Protein AF-A0A8X6LKK4-F1 (afdb_monomer)

InterPro domains:
  IPR010074 Phosphoribosylformylglycinamidine subunit PurL [PTHR43555] (169-291)
  IPR010918 PurM-like, C-terminal domain [PF02769] (160-291)
  IPR016188 PurM-like, N-terminal domain [PF00586] (70-142)
  IPR036676 PurM-like, C-terminal domain superfamily [G3DSA:3.90.650.10] (153-296)
  IPR036676 PurM-like, C-terminal domain superfamily [SSF56042] (175-291)
  IPR036921 PurM-like, N-terminal domain superfamily [SSF55326] (2-164)
  IPR041609 Phosphoribosylformylglycinamidine synthase, linker domain [PF18072] (1-33)

Secondary structure (DSSP, 8-state):
-HHHHHHHHHTTSPPPHHHHHHHHHHTSHHHH-HHHHS-BTTBSS-HIIIIIIHHHHHH--TTEEESSSSSSEEEE-SSS-EEEE-----HHHHHHSHHHHHHHHHHHHHHHHHHSTT-------------PPP-SS--BSSTTS-SBPPPHHHHHHHHHHHHHHHHHTTSS------SS--HHHHHHHHHHHHHHHHTT--SEEEE--TTHHHHHHHHHTTT-EEEEGGGS--SSTT--HHHHHH---SS-EEEE--GGGHHHHHHHHHHTT------EEE-SSS-EEEEPPTT-

Mean predicted aligned error: 5.63 Å

Solvent-accessible surface area (backbone atoms only — not comparable to full-atom values): 17063 Å² total; per-residue (Å²): 110,69,67,60,54,55,51,30,58,75,69,72,47,83,80,52,67,47,57,52,53,45,49,51,42,56,66,26,61,88,69,53,37,48,76,42,56,35,61,52,94,91,42,74,66,5,55,43,48,63,61,50,52,40,50,54,61,72,65,59,57,89,44,62,74,41,73,92,79,56,70,30,36,31,29,59,72,54,100,88,42,69,50,72,51,76,86,82,84,41,64,69,48,24,67,76,41,17,33,43,23,29,24,37,39,56,54,50,51,47,35,25,37,38,15,26,71,65,46,43,84,78,85,82,88,86,87,87,87,87,76,66,75,80,69,90,78,88,51,48,83,45,94,87,62,79,44,74,55,72,54,41,66,56,37,53,53,30,27,54,48,16,44,51,49,44,57,56,35,67,46,97,70,88,91,80,73,86,90,54,58,54,40,52,61,37,47,31,44,49,56,30,48,48,56,36,39,80,68,63,38,52,77,41,43,35,42,27,50,83,35,5,54,44,42,41,49,50,66,74,28,69,47,4,30,41,37,34,59,69,47,55,88,68,96,62,84,88,66,49,63,40,55,66,36,40,38,60,62,63,83,45,67,50,71,48,58,50,78,88,31,44,66,60,48,52,51,47,26,53,75,43,75,37,92,83,66,86,37,62,50,76,46,81,78,68,40,86,42,78,42,63,44,88,97,107

Radius of gyration: 21.2 Å; Cα contacts (8 Å, |Δi|>4): 436; chains: 1; bounding box: 48×55×56 Å

Nearest PDB structures (foldseek):
  4r7g-assembly1_A  TM=8.235E-01  e=3.002E-13  Salmonella enterica subsp. enterica serovar Typhimurium str. LT2
  4l78-assembly1_A  TM=8.295E-01  e=4.055E-13  Salmonella enterica subsp. enterica serovar Typhimurium str. LT2
  6lym-assembly1_A  TM=8.300E-01  e=7.852E-13  Salmonella enterica subsp. enterica serovar Typhimurium str. LT2
  6lyo-assembly1_A  TM=8.205E-01  e=8.338E-13  Salmonella enterica subsp. enterica serovar Typhimurium str. LT2
  6jta-assembly1_A  TM=8.087E-01  e=2.945E-12  Salmonella enterica subsp. enterica serovar Typhimurium

Organism: Trichonephila clavata (NCBI:txid2740835)

Foldseek 3Di:
DVVQVVVVVVVVHDDDPLRVLLCCQCVPCVNPVCQQQPDDDPRHRGNCVPPPVVVCVVVVDPQWDDDPQALWTWGDPDPVDIDTDDDDDQPPVLFVQVLQSLLQRVLVRQQSQQQGQLGDHDDDDDDDDDFDDFDPDWDAPDPVRPHTTDTRVVSVVSSVVSNCCLVVQLDDDDDDDPDRERSLLLNLVRVLSVVCVVVVFFRGKHAQAAQGQSVQCCSVQQQEKAFELVQDDDPDPDDFQSCSRRPRDDSDMDTGGPPVSVVVSVVSSVVSPHDDTDGIHHDRPSDYHYHYDPPD

pLDDT: mean 91.54, std 10.89, range [32.69, 98.62]

Structure (mmCIF, N/CA/C/O backbone):
data_AF-A0A8X6LKK4-F1
#
_entry.id   AF-A0A8X6LKK4-F1
#
loop_
_atom_site.group_PDB
_atom_site.id
_atom_site.type_symbol
_atom_site.label_atom_id
_atom_site.label_alt_id
_atom_site.label_comp_id
_atom_site.label_asym_id
_atom_site.label_entity_id
_atom_site.label_seq_id
_atom_site.pdbx_PDB_ins_code
_atom_site.Cartn_x
_atom_site.Cartn_y
_atom_site.Cartn_z
_atom_site.occupancy
_atom_site.B_iso_or_equiv
_atom_site.auth_seq_id
_atom_site.auth_comp_id
_atom_site.auth_asym_id
_atom_site.auth_atom_id
_atom_site.pdbx_PDB_model_num
ATOM 1 N N . MET A 1 1 ? -9.039 17.152 -15.179 1.00 84.12 1 MET A N 1
ATOM 2 C CA . MET A 1 1 ? -9.130 18.592 -14.818 1.00 84.12 1 MET A CA 1
ATOM 3 C C . MET A 1 1 ? -10.540 19.196 -14.808 1.00 84.12 1 MET A C 1
ATOM 5 O O . MET A 1 1 ? -10.849 19.848 -13.822 1.00 84.12 1 MET A O 1
ATOM 9 N N . LYS A 1 2 ? -11.398 19.047 -15.839 1.00 93.25 2 LYS A N 1
ATOM 10 C CA . LYS A 1 2 ? -12.742 19.689 -15.854 1.00 93.25 2 LYS A CA 1
ATOM 11 C C . LYS A 1 2 ? -13.611 19.316 -14.640 1.00 93.25 2 LYS A C 1
ATOM 13 O O . LYS A 1 2 ? -14.046 20.210 -13.933 1.00 93.25 2 LYS A O 1
ATOM 18 N N . ALA A 1 3 ? -13.729 18.020 -14.333 1.00 93.62 3 ALA A N 1
ATOM 19 C CA . ALA A 1 3 ? -14.498 17.531 -13.181 1.00 93.62 3 ALA A CA 1
ATOM 20 C C . ALA A 1 3 ? -14.052 18.148 -11.841 1.00 93.62 3 ALA A C 1
ATOM 22 O O . ALA A 1 3 ? -14.887 18.599 -11.064 1.00 93.62 3 ALA A O 1
ATOM 23 N N . ILE A 1 4 ? -12.736 18.239 -11.610 1.00 93.75 4 ILE A N 1
ATOM 24 C CA . ILE A 1 4 ? -12.153 18.874 -10.417 1.00 93.75 4 ILE A CA 1
ATOM 25 C C . ILE A 1 4 ? -12.553 20.356 -10.362 1.00 93.75 4 ILE A C 1
ATOM 27 O O . ILE A 1 4 ? -13.075 20.821 -9.354 1.00 93.75 4 ILE A O 1
ATOM 31 N N . LYS A 1 5 ? -12.388 21.095 -11.469 1.00 94.31 5 LYS A N 1
ATOM 32 C CA . LYS A 1 5 ? -12.790 22.511 -11.547 1.00 94.31 5 LYS A CA 1
ATOM 33 C C . LYS A 1 5 ? -14.279 22.703 -11.258 1.00 94.31 5 LYS A C 1
ATOM 35 O O . LYS A 1 5 ? -14.634 23.590 -10.489 1.00 94.31 5 LYS A O 1
ATOM 40 N N . ASP A 1 6 ? -15.134 21.876 -11.851 1.00 96.50 6 ASP A N 1
ATOM 41 C CA . ASP A 1 6 ? -16.584 21.964 -11.674 1.00 96.50 6 ASP A CA 1
ATOM 42 C C . ASP A 1 6 ? -16.997 21.666 -10.227 1.00 96.50 6 ASP A C 1
ATOM 44 O O . ASP A 1 6 ? -17.871 22.344 -9.685 1.00 96.50 6 ASP A O 1
ATOM 48 N N . TYR A 1 7 ? -16.345 20.696 -9.580 1.00 95.06 7 TYR A N 1
ATOM 49 C CA . TYR A 1 7 ? -16.569 20.364 -8.175 1.00 95.06 7 TYR A CA 1
ATOM 50 C C . TYR A 1 7 ? -16.204 21.527 -7.243 1.00 95.06 7 TYR A C 1
ATOM 52 O O . TYR A 1 7 ? -17.054 22.012 -6.497 1.00 95.06 7 TYR A O 1
ATOM 60 N N . PHE A 1 8 ? -14.978 22.049 -7.334 1.00 96.38 8 PHE A N 1
ATOM 61 C CA . PHE A 1 8 ? -14.526 23.139 -6.461 1.00 96.38 8 PHE A CA 1
ATOM 62 C C . PHE A 1 8 ? -15.248 24.467 -6.742 1.00 96.38 8 PHE A C 1
ATOM 64 O O . PHE A 1 8 ? -15.522 25.233 -5.819 1.00 96.38 8 PHE A O 1
ATOM 71 N N . LYS A 1 9 ? -15.699 24.692 -7.985 1.00 96.25 9 LYS A N 1
ATOM 72 C CA . LYS A 1 9 ? -16.594 25.810 -8.316 1.00 96.25 9 LYS A CA 1
ATOM 73 C C . LYS A 1 9 ? -17.938 25.711 -7.587 1.00 96.25 9 LYS A C 1
ATOM 75 O O . LYS A 1 9 ? -18.420 26.725 -7.093 1.00 96.25 9 LYS A O 1
ATOM 80 N N . LYS A 1 10 ? -18.534 24.515 -7.484 1.00 97.00 10 LYS A N 1
ATOM 81 C CA . LYS A 1 10 ? -19.775 24.301 -6.709 1.00 97.00 10 LYS A CA 1
ATOM 82 C C . LYS A 1 10 ? -19.570 24.529 -5.211 1.00 97.00 10 LYS A C 1
ATOM 84 O O . LYS A 1 10 ? -20.474 25.034 -4.558 1.00 97.00 10 LYS A O 1
ATOM 89 N N . LEU A 1 11 ? -18.390 24.197 -4.686 1.00 95.06 11 LEU A N 1
ATOM 90 C CA . LEU A 1 11 ? -18.020 24.465 -3.292 1.00 95.06 11 LEU A CA 1
ATOM 91 C C . LEU A 1 11 ? -17.653 25.932 -3.018 1.00 95.06 11 LEU A C 1
ATOM 93 O O . LEU A 1 11 ? -17.425 26.288 -1.865 1.00 95.06 11 LEU A O 1
ATOM 97 N N . ASN A 1 12 ? -17.588 26.775 -4.055 1.00 97.00 12 ASN A N 1
ATOM 98 C CA . ASN A 1 12 ? -17.207 28.184 -3.970 1.00 97.00 12 ASN A CA 1
ATOM 99 C C . ASN A 1 12 ? -15.866 28.421 -3.244 1.00 97.00 12 ASN A C 1
ATOM 101 O O . ASN A 1 12 ? -15.718 29.364 -2.466 1.00 97.00 12 ASN A O 1
ATOM 105 N N . ARG A 1 13 ? -14.878 27.555 -3.493 1.00 96.88 13 ARG A N 1
ATOM 106 C CA . ARG A 1 13 ? -13.504 27.716 -3.000 1.00 96.88 13 ARG A CA 1
ATOM 107 C C . ARG A 1 13 ? -12.504 27.089 -3.960 1.00 96.88 13 ARG A C 1
ATOM 109 O O . ARG A 1 13 ? -12.859 26.217 -4.747 1.00 96.88 13 ARG A O 1
ATOM 116 N N . ASN A 1 14 ? -11.246 27.498 -3.858 1.00 96.00 14 ASN A N 1
ATOM 117 C CA . ASN A 1 14 ? -10.166 26.789 -4.533 1.00 96.00 14 ASN A CA 1
ATOM 118 C C . ASN A 1 14 ? -9.857 25.465 -3.810 1.00 96.00 14 ASN A C 1
ATOM 120 O O . ASN A 1 14 ? -10.080 25.367 -2.595 1.00 96.00 14 ASN A O 1
ATOM 124 N N . PRO A 1 15 ? -9.368 24.450 -4.541 1.00 95.50 15 PRO A N 1
ATOM 125 C CA . PRO A 1 15 ? -8.811 23.260 -3.918 1.00 95.50 15 PRO A CA 1
ATOM 126 C C . PRO A 1 15 ? -7.523 23.596 -3.164 1.00 95.50 15 PRO A C 1
ATOM 128 O O . PRO A 1 15 ? -6.760 24.464 -3.595 1.00 95.50 15 PRO A O 1
ATOM 131 N N . TYR A 1 16 ? -7.276 22.880 -2.074 1.00 94.94 16 TYR A N 1
ATOM 132 C CA . TYR A 1 16 ? -5.963 22.830 -1.442 1.00 94.94 16 TYR A CA 1
ATOM 133 C C . TYR A 1 16 ? -5.041 21.875 -2.212 1.00 94.94 16 TYR A C 1
ATOM 135 O O . TYR A 1 16 ? -5.504 20.983 -2.926 1.00 94.94 16 TYR A O 1
ATOM 143 N N . ASP A 1 17 ? -3.733 22.058 -2.059 1.00 94.44 17 ASP A N 1
ATOM 144 C CA . ASP A 1 17 ? -2.700 21.183 -2.623 1.00 94.44 17 ASP A CA 1
ATOM 145 C C . ASP A 1 17 ? -2.925 19.713 -2.248 1.00 94.44 17 ASP A C 1
ATOM 147 O O . ASP A 1 17 ? -3.035 18.867 -3.129 1.00 94.44 17 ASP A O 1
ATOM 151 N N . ILE A 1 18 ? -3.144 19.423 -0.967 1.00 94.56 18 ILE A N 1
ATOM 152 C CA . ILE A 1 18 ? -3.417 18.079 -0.449 1.00 94.56 18 ILE A CA 1
ATOM 153 C C . ILE A 1 18 ? -4.622 17.410 -1.121 1.00 94.56 18 ILE A C 1
ATOM 155 O O . ILE A 1 18 ? -4.613 16.199 -1.340 1.00 94.56 18 ILE A O 1
ATOM 159 N N . GLU A 1 19 ? -5.647 18.179 -1.498 1.00 95.56 19 GLU A N 1
ATOM 160 C CA . GLU A 1 19 ? -6.821 17.655 -2.202 1.00 95.56 19 GLU A CA 1
ATOM 161 C C . GLU A 1 19 ? -6.498 17.335 -3.663 1.00 95.56 19 GLU A C 1
ATOM 163 O O . GLU A 1 19 ? -6.933 16.306 -4.179 1.00 95.56 19 GLU A O 1
ATOM 168 N N . LEU A 1 20 ? -5.732 18.202 -4.333 1.00 95.00 20 LEU A N 1
ATOM 169 C CA . LEU A 1 20 ? -5.301 17.968 -5.711 1.00 95.00 20 LEU A CA 1
ATOM 170 C C . LEU A 1 20 ? -4.363 16.772 -5.808 1.00 95.00 20 LEU A C 1
ATOM 172 O O . LEU A 1 20 ? -4.572 15.929 -6.675 1.00 95.00 20 LEU A O 1
ATOM 176 N N . GLU A 1 21 ? -3.386 16.682 -4.911 1.00 94.38 21 GLU A N 1
ATOM 177 C CA . GLU A 1 21 ? -2.428 15.582 -4.879 1.00 94.38 21 GLU A CA 1
ATOM 178 C C . GLU A 1 21 ? -3.114 14.250 -4.559 1.00 94.38 21 GLU A C 1
ATOM 180 O O . GLU A 1 21 ? -2.876 13.252 -5.236 1.00 94.38 21 GLU A O 1
ATOM 185 N N . SER A 1 22 ? -4.063 14.235 -3.615 1.00 93.88 22 SER A N 1
ATOM 186 C CA . SER A 1 22 ? -4.866 13.035 -3.330 1.00 93.88 22 SER A CA 1
ATOM 187 C C . SER A 1 22 ? -5.641 12.557 -4.559 1.00 93.88 22 SER A C 1
ATOM 189 O O . SER A 1 22 ? -5.641 11.368 -4.883 1.00 93.88 22 SER A O 1
ATOM 191 N N . LEU A 1 23 ? -6.283 13.484 -5.280 1.00 93.06 23 LEU A N 1
ATOM 192 C CA . LEU A 1 23 ? -6.998 13.163 -6.516 1.00 93.06 23 LEU A CA 1
ATOM 193 C C . LEU A 1 23 ? -6.042 12.707 -7.623 1.00 93.06 23 LEU A C 1
ATOM 195 O O . LEU A 1 23 ? -6.378 11.786 -8.362 1.00 93.06 23 LEU A O 1
ATOM 199 N N . ALA A 1 24 ? -4.868 13.330 -7.745 1.00 91.44 24 ALA A N 1
ATOM 200 C CA . ALA A 1 24 ? -3.869 12.978 -8.747 1.00 91.44 24 ALA A CA 1
ATOM 201 C C . ALA A 1 24 ? -3.349 11.550 -8.547 1.00 91.44 24 ALA A C 1
ATOM 203 O O . ALA A 1 24 ? -3.301 10.792 -9.516 1.00 91.44 24 ALA A O 1
ATOM 204 N N . GLN A 1 25 ? -3.044 11.166 -7.304 1.00 88.50 25 GLN A N 1
ATOM 205 C CA . GLN A 1 25 ? -2.614 9.807 -6.979 1.00 88.50 25 GLN A CA 1
ATOM 206 C C . GLN A 1 25 ? -3.733 8.793 -7.225 1.00 88.50 25 GLN A C 1
ATOM 208 O O . GLN A 1 25 ? -3.565 7.854 -8.004 1.00 88.50 25 GLN A O 1
ATOM 213 N N . THR A 1 26 ? -4.921 9.040 -6.667 1.00 87.56 26 THR A N 1
ATOM 214 C CA . THR A 1 26 ? -6.060 8.108 -6.752 1.00 87.56 26 THR A CA 1
ATOM 215 C C . THR A 1 26 ? -6.558 7.913 -8.191 1.00 87.56 26 THR A C 1
ATOM 217 O O . THR A 1 26 ? -7.075 6.854 -8.541 1.00 87.56 26 THR A O 1
ATOM 220 N N . TRP A 1 27 ? -6.445 8.935 -9.048 1.00 90.38 27 TRP A N 1
ATOM 221 C CA . TRP A 1 27 ? -6.894 8.878 -10.448 1.00 90.38 27 TRP A CA 1
ATOM 222 C C . TRP A 1 27 ? -5.758 8.590 -11.436 1.00 90.38 27 TRP A C 1
ATOM 224 O O . TRP A 1 27 ? -5.980 8.629 -12.651 1.00 90.38 27 TRP A O 1
ATOM 234 N N . SER A 1 28 ? -4.552 8.312 -10.938 1.00 88.06 28 SER A N 1
ATOM 235 C CA . SER A 1 28 ? -3.421 7.902 -11.764 1.00 88.06 28 SER A CA 1
ATOM 236 C C . SER A 1 28 ? -3.722 6.594 -12.501 1.00 88.06 28 SER A C 1
ATOM 238 O O . SER A 1 28 ? -4.590 5.814 -12.102 1.00 88.06 28 SER A O 1
ATOM 240 N N . GLU A 1 29 ? -2.992 6.322 -13.585 1.00 88.81 29 GLU A N 1
ATOM 241 C CA . GLU A 1 29 ? -3.129 5.036 -14.277 1.00 88.81 29 GLU A CA 1
ATOM 242 C C . GLU A 1 29 ? -2.765 3.861 -13.370 1.00 88.81 29 GLU A C 1
ATOM 244 O O . GLU A 1 29 ? -3.436 2.835 -13.406 1.00 88.81 29 GLU A O 1
ATOM 249 N N . HIS A 1 30 ? -1.750 4.045 -12.527 1.00 84.56 30 HIS A N 1
ATOM 250 C CA . HIS A 1 30 ? -1.269 3.028 -11.604 1.00 84.56 30 HIS A CA 1
ATOM 251 C C . HIS A 1 30 ? -2.339 2.618 -10.583 1.00 84.56 30 HIS A C 1
ATOM 253 O O . HIS A 1 30 ? -2.555 1.432 -10.374 1.00 84.56 30 HIS A O 1
ATOM 259 N N . CYS A 1 31 ? -3.064 3.577 -9.996 1.00 83.25 31 CYS A N 1
ATOM 260 C CA . CYS A 1 31 ? -4.091 3.262 -8.999 1.00 83.25 31 CYS A CA 1
ATOM 261 C C . CYS A 1 31 ? -5.431 2.890 -9.649 1.00 83.25 31 CYS A C 1
ATOM 263 O O . CYS A 1 31 ? -6.101 1.936 -9.248 1.00 83.25 31 CYS A O 1
ATOM 265 N N . LYS A 1 32 ? -5.848 3.628 -10.685 1.00 86.06 32 LYS A N 1
ATOM 266 C CA . LYS A 1 32 ? -7.192 3.485 -11.262 1.00 86.06 32 LYS A CA 1
ATOM 267 C C . LYS A 1 32 ? -7.284 2.428 -12.365 1.00 86.06 32 LYS A C 1
ATOM 269 O O . LYS A 1 32 ? -8.397 2.015 -12.698 1.00 86.06 32 LYS A O 1
ATOM 274 N N . HIS A 1 33 ? -6.152 1.987 -12.917 1.00 89.75 33 HIS A N 1
ATOM 275 C CA . HIS A 1 33 ? -6.083 0.981 -13.976 1.00 89.75 33 HIS A CA 1
ATOM 276 C C . HIS A 1 33 ? -6.990 1.339 -15.167 1.00 89.75 33 HIS A C 1
ATOM 278 O O . HIS A 1 33 ? -7.807 0.522 -15.615 1.00 89.75 33 HIS A O 1
ATOM 284 N N . ASN A 1 34 ? -6.925 2.590 -15.647 1.00 88.69 34 ASN A N 1
ATOM 285 C CA . ASN A 1 34 ? -7.889 3.081 -16.631 1.00 88.69 34 ASN A CA 1
ATOM 286 C C . ASN A 1 34 ? -7.792 2.299 -17.935 1.00 88.69 34 ASN A C 1
ATOM 288 O O . ASN A 1 34 ? -8.834 2.022 -18.515 1.00 88.69 34 ASN A O 1
ATOM 292 N N . ILE A 1 35 ? -6.600 1.897 -18.382 1.00 90.94 35 ILE A N 1
ATOM 293 C CA . ILE A 1 35 ? -6.433 1.090 -19.601 1.00 90.94 35 ILE A CA 1
ATOM 294 C C . ILE A 1 35 ? -7.181 -0.239 -19.460 1.00 90.94 35 ILE A C 1
ATOM 296 O O . ILE A 1 35 ? -7.938 -0.629 -20.345 1.00 90.94 35 ILE A O 1
ATOM 300 N N . PHE A 1 36 ? -7.031 -0.906 -18.318 1.00 91.94 36 PHE A N 1
ATOM 301 C CA . PHE A 1 36 ? -7.675 -2.190 -18.035 1.00 91.94 36 PHE A CA 1
ATOM 302 C C . PHE A 1 36 ? -9.197 -2.079 -17.893 1.00 91.94 36 PHE A C 1
ATOM 304 O O . PHE A 1 36 ? -9.918 -3.025 -18.215 1.00 91.94 36 PHE A O 1
ATOM 311 N N . CYS A 1 37 ? -9.694 -0.936 -17.422 1.00 91.50 37 CYS A N 1
ATOM 312 C CA . CYS A 1 37 ? -11.123 -0.688 -17.233 1.00 91.50 37 CYS A CA 1
ATOM 313 C C . CYS A 1 37 ? -11.797 -0.013 -18.438 1.00 91.50 37 CYS A C 1
ATOM 315 O O . CYS A 1 37 ? -13.023 0.072 -18.476 1.00 91.50 37 CYS A O 1
ATOM 317 N N . SER A 1 38 ? -11.025 0.505 -19.394 1.00 92.31 38 SER A N 1
ATOM 318 C CA . SER A 1 38 ? -11.568 1.256 -20.525 1.00 92.31 38 SER A CA 1
ATOM 319 C C . SER A 1 38 ? -12.054 0.328 -21.636 1.00 92.31 38 SER A C 1
ATOM 321 O O . SER A 1 38 ? -11.418 -0.693 -21.902 1.00 92.31 38 SER A O 1
ATOM 323 N N . PRO A 1 39 ? -13.140 0.696 -22.337 1.00 93.94 39 PRO A N 1
ATOM 324 C CA . PRO A 1 39 ? -13.561 0.002 -23.547 1.00 93.94 39 PRO A CA 1
ATOM 325 C C . PRO A 1 39 ? -12.471 0.030 -24.627 1.00 93.94 39 PRO A C 1
ATOM 327 O O . PRO A 1 39 ? -11.873 1.080 -24.866 1.00 93.94 39 PRO A O 1
ATOM 330 N N . ILE A 1 40 ? -12.272 -1.087 -25.327 1.00 93.62 40 ILE A N 1
ATOM 331 C CA . ILE A 1 40 ? -11.362 -1.191 -26.476 1.00 93.62 40 ILE A CA 1
ATOM 332 C C . ILE A 1 40 ? -12.006 -2.041 -27.571 1.00 93.62 40 ILE A C 1
ATOM 334 O O . ILE A 1 40 ? -12.495 -3.130 -27.293 1.00 93.62 40 ILE A O 1
ATOM 338 N N . ASP A 1 41 ? -12.050 -1.520 -28.798 1.00 93.50 41 ASP A N 1
ATOM 339 C CA . ASP A 1 41 ? -12.643 -2.184 -29.966 1.00 93.50 41 ASP A CA 1
ATOM 340 C C . ASP A 1 41 ? -14.034 -2.793 -29.667 1.00 93.50 41 ASP A C 1
ATOM 342 O O . ASP A 1 41 ? -14.968 -2.068 -29.286 1.00 93.50 41 ASP A O 1
ATOM 346 N N . GLU A 1 42 ? -14.210 -4.104 -29.833 1.00 94.62 42 GLU A N 1
ATOM 347 C CA . GLU A 1 42 ? -15.430 -4.849 -29.499 1.00 94.62 42 GLU A CA 1
ATOM 348 C C . GLU A 1 42 ? -15.670 -5.065 -27.991 1.00 94.62 42 GLU A C 1
ATOM 350 O O . GLU A 1 42 ? -16.797 -5.361 -27.586 1.00 94.62 42 GLU A O 1
ATOM 355 N N . ILE A 1 43 ? -14.667 -4.860 -27.139 1.00 94.44 43 ILE A N 1
ATOM 356 C CA . ILE A 1 43 ? -14.722 -5.104 -25.693 1.00 94.44 43 ILE A CA 1
ATOM 357 C C . ILE A 1 43 ? -15.239 -3.851 -24.980 1.00 94.44 43 ILE A C 1
ATOM 359 O O . ILE A 1 43 ? -14.491 -2.923 -24.666 1.00 94.44 43 ILE A O 1
ATOM 363 N N . LYS A 1 44 ? -16.554 -3.798 -24.734 1.00 94.88 44 LYS A N 1
ATOM 364 C CA . LYS A 1 44 ? -17.228 -2.600 -24.192 1.00 94.88 44 LYS A CA 1
ATOM 365 C C . LYS A 1 44 ? -17.122 -2.426 -22.680 1.00 94.88 44 LYS A C 1
ATOM 367 O O . LYS A 1 44 ? -17.290 -1.312 -22.199 1.00 94.88 44 LYS A O 1
ATOM 372 N N . ASP A 1 45 ? -16.853 -3.493 -21.946 1.00 93.38 45 ASP A N 1
ATOM 373 C CA . ASP A 1 45 ? -16.750 -3.519 -20.484 1.00 93.38 45 ASP A CA 1
ATOM 374 C C . ASP A 1 45 ? -15.301 -3.429 -19.967 1.00 93.38 45 ASP A C 1
ATOM 376 O O . ASP A 1 45 ? -15.078 -3.367 -18.758 1.00 93.38 45 ASP A O 1
ATOM 380 N N . GLY A 1 46 ? -14.329 -3.361 -20.880 1.00 94.94 46 GLY A N 1
ATOM 381 C CA . GLY A 1 46 ? -12.900 -3.262 -20.588 1.00 94.94 46 GLY A CA 1
ATOM 382 C C . GLY A 1 46 ? -12.226 -4.609 -20.324 1.00 94.94 46 GLY A C 1
ATOM 383 O O . GLY A 1 46 ? -12.860 -5.590 -19.937 1.00 94.94 46 GLY A O 1
ATOM 384 N N . LEU A 1 47 ? -10.909 -4.660 -20.537 1.00 94.88 47 LEU A N 1
ATOM 385 C CA . LEU A 1 47 ? -10.112 -5.895 -20.489 1.00 94.88 47 LEU A CA 1
ATOM 386 C C . LEU A 1 47 ? -10.223 -6.627 -19.145 1.00 94.88 47 LEU A C 1
ATOM 388 O O . LEU A 1 47 ? -10.318 -7.854 -19.105 1.00 94.88 47 LEU A O 1
ATOM 392 N N . TYR A 1 48 ? -10.247 -5.881 -18.042 1.00 93.56 48 TYR A N 1
ATOM 393 C CA . TYR A 1 48 ? -10.313 -6.448 -16.700 1.00 93.56 48 TYR A CA 1
ATOM 394 C C . TYR A 1 48 ? -11.648 -7.133 -16.416 1.00 93.56 48 TYR A C 1
ATOM 396 O O . TYR A 1 48 ? -11.676 -8.257 -15.910 1.00 93.56 48 TYR A O 1
ATOM 404 N N . ALA A 1 49 ? -12.762 -6.480 -16.754 1.00 94.19 49 ALA A N 1
ATOM 405 C CA . ALA A 1 49 ? -14.079 -7.077 -16.581 1.00 94.19 49 ALA A CA 1
ATOM 406 C C . ALA A 1 49 ? -14.251 -8.277 -17.519 1.00 94.19 49 ALA A C 1
ATOM 408 O O . ALA A 1 49 ? -14.674 -9.346 -17.076 1.00 94.19 49 ALA A O 1
ATOM 409 N N . HIS A 1 50 ? -13.846 -8.102 -18.778 1.00 95.81 50 HIS A N 1
ATOM 410 C CA . HIS A 1 50 ? -14.112 -9.037 -19.857 1.00 95.81 50 HIS A CA 1
ATOM 411 C C . HIS A 1 50 ? -13.298 -10.330 -19.785 1.00 95.81 50 HIS A C 1
ATOM 413 O O . HIS A 1 50 ? -13.837 -11.404 -20.052 1.00 95.81 50 HIS A O 1
ATOM 419 N N . TYR A 1 51 ? -12.005 -10.245 -19.459 1.0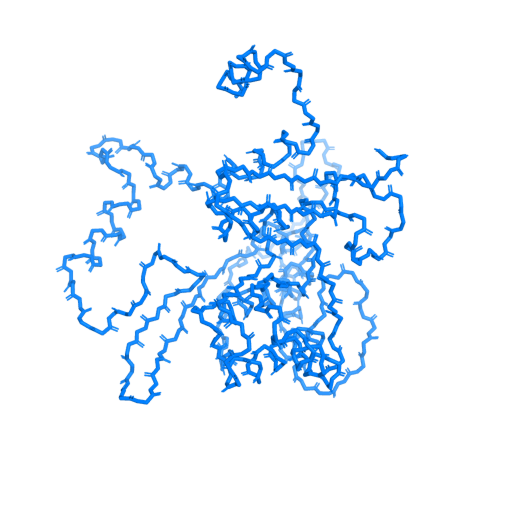0 94.44 51 TYR A N 1
ATOM 420 C CA . TYR A 1 51 ? -11.110 -11.406 -19.469 1.00 94.44 51 TYR A CA 1
ATOM 421 C C . TYR A 1 51 ? -10.803 -11.946 -18.079 1.00 94.44 51 TYR A C 1
ATOM 423 O O . TYR A 1 51 ? -10.701 -13.157 -17.921 1.00 94.44 51 TYR A O 1
ATOM 431 N N . ILE A 1 52 ? -10.678 -11.080 -17.070 1.00 93.50 52 ILE A N 1
ATOM 432 C CA . ILE A 1 52 ? -10.251 -11.504 -15.732 1.00 93.50 52 ILE A CA 1
ATOM 433 C C . ILE A 1 52 ? -11.465 -11.777 -14.844 1.00 93.50 52 ILE A C 1
ATOM 435 O O . ILE A 1 52 ? -11.716 -12.921 -14.468 1.00 93.50 52 ILE A O 1
ATOM 439 N N . LYS A 1 53 ? -12.283 -10.754 -14.557 1.00 94.12 53 LYS A N 1
ATOM 440 C CA . LYS A 1 53 ? -13.442 -10.912 -13.663 1.00 94.12 53 LYS A CA 1
ATOM 441 C C . LYS A 1 53 ? -14.474 -11.880 -14.224 1.00 94.12 53 LYS A C 1
ATOM 443 O O . LYS A 1 53 ? -15.031 -12.663 -13.461 1.00 94.12 53 LYS A O 1
ATOM 448 N N . ARG A 1 54 ? -14.750 -11.829 -15.531 1.00 95.06 54 ARG A N 1
ATOM 449 C CA . ARG A 1 54 ? -15.691 -12.749 -16.179 1.00 95.06 54 ARG A CA 1
ATOM 450 C C . ARG A 1 54 ? -15.239 -14.198 -16.044 1.00 95.06 54 ARG A C 1
ATOM 452 O O . ARG A 1 54 ? -16.045 -15.000 -15.601 1.00 95.06 54 ARG A O 1
ATOM 459 N N . ALA A 1 55 ? -13.977 -14.516 -16.338 1.00 94.56 55 ALA A N 1
ATOM 460 C CA . ALA A 1 55 ? -13.471 -15.883 -16.220 1.00 94.56 55 ALA A CA 1
ATOM 461 C C . ALA A 1 55 ? -13.627 -16.422 -14.788 1.00 94.56 55 ALA A C 1
ATOM 463 O O . ALA A 1 55 ? -14.165 -17.508 -14.596 1.00 94.56 55 ALA A O 1
ATOM 464 N N . THR A 1 56 ? -13.259 -15.635 -13.770 1.00 92.62 56 THR A N 1
ATOM 465 C CA . THR A 1 56 ? -13.453 -16.027 -12.363 1.00 92.62 56 THR A CA 1
ATOM 466 C C . THR A 1 56 ? -14.930 -16.228 -12.013 1.00 92.62 56 THR A C 1
ATOM 468 O O . THR A 1 56 ? -15.273 -17.204 -11.351 1.00 92.62 56 THR A O 1
ATOM 471 N N . ARG A 1 57 ? -15.819 -15.342 -12.484 1.00 93.00 57 ARG A N 1
ATOM 472 C CA . ARG A 1 57 ? -17.275 -15.448 -12.268 1.00 93.00 57 ARG A CA 1
ATOM 473 C C . ARG A 1 57 ? -17.909 -16.629 -12.997 1.00 93.00 57 ARG A C 1
ATOM 475 O O . ARG A 1 57 ? -18.857 -17.195 -12.481 1.00 93.00 57 ARG A O 1
ATOM 482 N N . GLU A 1 58 ? -17.435 -16.965 -14.192 1.00 95.81 58 GLU A N 1
ATOM 483 C CA . GLU A 1 58 ? -17.931 -18.102 -14.975 1.00 95.81 58 GLU A CA 1
ATOM 484 C C . GLU A 1 58 ? -17.483 -19.433 -14.364 1.00 95.81 58 GLU A C 1
ATOM 486 O O . GLU A 1 58 ? -18.265 -20.378 -14.331 1.00 95.81 58 GLU A O 1
ATOM 491 N N . ILE A 1 59 ? -16.251 -19.497 -13.843 1.00 95.25 59 ILE A N 1
ATOM 492 C CA . ILE A 1 59 ? -15.759 -20.665 -13.102 1.00 95.25 59 ILE A CA 1
ATOM 493 C C . ILE A 1 59 ? -16.538 -20.835 -11.790 1.00 95.25 59 ILE A C 1
ATOM 495 O O . ILE A 1 59 ? -16.867 -21.964 -11.440 1.00 95.25 59 ILE A O 1
ATOM 499 N N . ASN A 1 60 ? -16.828 -19.732 -11.083 1.00 92.31 60 ASN A N 1
ATOM 500 C CA . ASN A 1 60 ? -17.606 -19.696 -9.837 1.00 92.31 60 ASN A CA 1
ATOM 501 C C . ASN A 1 60 ? -17.201 -20.795 -8.838 1.00 92.31 60 ASN A C 1
ATOM 503 O O . ASN A 1 60 ? -18.037 -21.567 -8.371 1.00 92.31 60 ASN A O 1
ATOM 507 N N . SER A 1 61 ? -15.899 -20.912 -8.573 1.00 95.25 61 SER A N 1
ATOM 508 C CA . SER A 1 61 ? -15.385 -21.955 -7.688 1.00 95.25 61 SER A CA 1
ATOM 509 C C . SER A 1 61 ? -15.634 -21.605 -6.225 1.00 95.25 61 SER A C 1
ATOM 511 O O . SER A 1 61 ? -15.217 -20.540 -5.769 1.00 95.25 61 SER A O 1
ATOM 513 N N . ASP A 1 62 ? -16.219 -22.538 -5.475 1.00 94.81 62 ASP A N 1
ATOM 514 C CA . ASP A 1 62 ? -16.526 -22.378 -4.046 1.00 94.81 62 ASP A CA 1
ATOM 515 C C . ASP A 1 62 ? -15.272 -22.269 -3.162 1.00 94.81 62 ASP A C 1
ATOM 517 O O . ASP A 1 62 ? -15.360 -21.879 -2.000 1.00 94.81 62 ASP A O 1
ATOM 521 N N . ILE A 1 63 ? -14.087 -22.586 -3.700 1.00 95.81 63 ILE A N 1
ATOM 522 C CA . ILE A 1 63 ? -12.824 -22.416 -2.970 1.00 95.81 63 ILE A CA 1
ATOM 523 C C . ILE A 1 63 ? -12.356 -20.957 -2.954 1.00 95.81 63 ILE A C 1
ATOM 525 O O . ILE A 1 63 ? -11.466 -20.631 -2.181 1.00 95.81 63 ILE A O 1
ATOM 529 N N . CYS A 1 64 ? -12.883 -20.073 -3.807 1.00 94.81 64 CYS A N 1
ATOM 530 C CA . CYS A 1 64 ? -12.479 -18.667 -3.831 1.00 94.81 64 CYS A CA 1
ATOM 531 C C . CYS A 1 64 ? -13.130 -17.901 -2.670 1.00 94.81 64 CYS A C 1
ATOM 533 O O . CYS A 1 64 ? -14.342 -17.710 -2.661 1.00 94.81 64 CYS A O 1
ATOM 535 N N . VAL A 1 65 ? -12.323 -17.417 -1.720 1.00 92.88 65 VAL A N 1
ATOM 536 C CA . VAL A 1 65 ? -12.809 -16.706 -0.521 1.00 92.88 65 VAL A CA 1
ATOM 537 C C . VAL A 1 65 ? -12.880 -15.202 -0.748 1.00 92.88 65 VAL A C 1
ATOM 539 O O . VAL A 1 65 ? -13.906 -14.577 -0.500 1.00 92.88 65 VAL A O 1
ATOM 542 N N . SER A 1 66 ? -11.786 -14.613 -1.231 1.00 93.06 66 SER A N 1
ATOM 543 C CA . SER A 1 66 ? -11.703 -13.184 -1.533 1.00 93.06 66 SER A CA 1
ATOM 544 C C . SER A 1 66 ? -10.977 -13.010 -2.856 1.00 93.06 66 SER A C 1
ATOM 546 O O . SER A 1 66 ? -9.839 -13.450 -3.022 1.00 93.06 66 SER A O 1
ATOM 548 N N . VAL A 1 67 ? -11.674 -12.414 -3.821 1.00 91.25 67 VAL A N 1
ATOM 549 C CA . VAL A 1 67 ? -11.167 -12.141 -5.165 1.00 91.25 67 VAL A CA 1
ATOM 550 C C . VAL A 1 67 ? -11.589 -10.731 -5.570 1.00 91.25 67 VAL A C 1
ATOM 552 O O . VAL A 1 67 ? -12.775 -10.405 -5.596 1.00 91.25 67 VAL A O 1
ATOM 555 N N . PHE A 1 68 ? -10.612 -9.891 -5.925 1.00 90.88 68 PHE A N 1
ATOM 556 C CA . PHE A 1 68 ? -10.813 -8.516 -6.417 1.00 90.88 68 PHE A CA 1
ATOM 557 C C . PHE A 1 68 ? -11.371 -7.491 -5.413 1.00 90.88 68 PHE A C 1
ATOM 559 O O . PHE A 1 68 ? -11.838 -6.433 -5.842 1.00 90.88 68 PHE A O 1
ATOM 566 N N . SER A 1 69 ? -11.367 -7.799 -4.118 1.00 87.25 69 SER A N 1
ATOM 567 C CA . SER A 1 69 ? -11.939 -6.953 -3.058 1.00 87.25 69 SER A CA 1
ATOM 568 C C . SER A 1 69 ? -10.976 -6.652 -1.909 1.00 87.25 69 SER A C 1
ATOM 570 O O . SER A 1 69 ? -11.386 -6.025 -0.940 1.00 87.25 69 SER A O 1
ATOM 572 N N . ASP A 1 70 ? -9.740 -7.128 -2.004 1.00 92.19 70 ASP A N 1
ATOM 573 C CA . ASP A 1 70 ? -8.729 -7.095 -0.948 1.00 92.19 70 ASP A CA 1
ATOM 574 C C . ASP A 1 70 ? -7.342 -6.917 -1.594 1.00 92.19 70 ASP A C 1
ATOM 576 O O . ASP A 1 70 ? -7.222 -6.994 -2.825 1.00 92.19 70 ASP A O 1
ATOM 580 N N . ASN A 1 71 ? -6.302 -6.708 -0.787 1.00 91.56 71 ASN A N 1
ATOM 581 C CA . ASN A 1 71 ? -4.934 -6.455 -1.258 1.00 91.56 71 ASN A CA 1
ATOM 582 C C . ASN A 1 71 ? -4.338 -7.678 -1.975 1.00 91.56 71 ASN A C 1
ATOM 584 O O . ASN A 1 71 ? -3.464 -7.532 -2.833 1.00 91.56 71 ASN A O 1
ATOM 588 N N . ALA A 1 72 ? -4.851 -8.873 -1.662 1.00 95.81 72 ALA A N 1
ATOM 589 C CA . ALA A 1 72 ? -4.468 -10.158 -2.237 1.00 95.81 72 ALA A CA 1
ATOM 590 C C . ALA A 1 72 ? -5.694 -11.036 -2.557 1.00 95.81 72 ALA A C 1
ATOM 592 O O . ALA A 1 72 ? -6.819 -10.753 -2.142 1.00 95.81 72 ALA A O 1
ATOM 593 N N . GLY A 1 73 ? -5.480 -12.115 -3.315 1.00 96.00 73 GLY A N 1
ATOM 594 C CA . GLY A 1 73 ? -6.493 -13.145 -3.551 1.00 96.00 73 GLY A CA 1
ATOM 595 C C . GLY A 1 73 ? -6.339 -14.298 -2.564 1.00 96.00 73 GLY A C 1
ATOM 596 O O . GLY A 1 73 ? -5.220 -14.714 -2.289 1.00 96.00 73 GLY A O 1
ATOM 597 N N . GLY A 1 74 ? -7.446 -14.840 -2.053 1.00 96.31 74 GLY A N 1
ATOM 598 C CA . GLY A 1 74 ? -7.423 -15.964 -1.112 1.00 96.31 74 GLY A CA 1
ATOM 599 C C . GLY A 1 74 ? -8.322 -17.118 -1.535 1.00 96.31 74 GLY A C 1
ATOM 600 O O . GLY A 1 74 ? -9.467 -16.901 -1.948 1.00 96.31 74 GLY A O 1
ATOM 601 N N . ILE A 1 75 ? -7.819 -18.344 -1.389 1.00 96.62 75 ILE A N 1
ATOM 602 C CA . ILE A 1 75 ? -8.561 -19.582 -1.641 1.00 96.62 75 ILE A CA 1
ATOM 603 C C . ILE A 1 75 ? -8.525 -20.527 -0.436 1.00 96.62 75 ILE A C 1
ATOM 605 O O . ILE A 1 75 ? -7.561 -20.536 0.327 1.00 96.62 75 ILE A O 1
ATOM 609 N N . ILE A 1 76 ? -9.556 -21.357 -0.294 1.00 97.50 76 ILE A N 1
ATOM 610 C CA . ILE A 1 76 ? -9.596 -22.466 0.661 1.00 97.50 76 ILE A CA 1
ATOM 611 C C . ILE A 1 76 ? -8.590 -23.524 0.214 1.00 97.50 76 ILE A C 1
ATOM 613 O O . ILE A 1 76 ? -8.678 -24.036 -0.904 1.00 97.50 76 ILE A O 1
ATOM 617 N N . PHE A 1 77 ? -7.648 -23.863 1.094 1.00 96.69 77 PHE A N 1
ATOM 618 C CA . PHE A 1 77 ? -6.768 -25.012 0.900 1.00 96.69 77 PHE A CA 1
ATOM 619 C C . PHE A 1 77 ? -7.323 -26.250 1.606 1.00 96.69 77 PHE A C 1
ATOM 621 O O . PHE A 1 77 ? -7.368 -27.329 1.016 1.00 96.69 77 PHE A O 1
ATOM 628 N N . ASN A 1 78 ? -7.775 -26.083 2.851 1.00 96.38 78 ASN A N 1
ATOM 629 C CA . ASN A 1 78 ? -8.484 -27.089 3.641 1.00 96.38 78 ASN A CA 1
ATOM 630 C C . ASN A 1 78 ? -9.299 -26.410 4.762 1.00 96.38 78 ASN A C 1
ATOM 632 O O . ASN A 1 78 ? -9.445 -25.189 4.763 1.00 96.38 78 ASN A O 1
ATOM 636 N N . ASP A 1 79 ? -9.818 -27.200 5.705 1.00 95.19 79 ASP A N 1
ATOM 637 C CA . ASP A 1 79 ? -10.669 -26.721 6.805 1.00 95.19 79 ASP A CA 1
ATOM 638 C C . ASP A 1 79 ? -9.960 -25.744 7.762 1.00 95.19 79 ASP A C 1
ATOM 640 O O . ASP A 1 79 ? -10.619 -24.943 8.422 1.00 95.19 79 ASP A O 1
ATOM 644 N N . ASP A 1 80 ? -8.626 -25.784 7.813 1.00 95.81 80 ASP A N 1
ATOM 645 C CA . ASP A 1 80 ? -7.816 -25.012 8.757 1.00 95.81 80 ASP A CA 1
ATOM 646 C C . ASP A 1 80 ? -7.081 -23.834 8.095 1.00 95.81 80 ASP A C 1
ATOM 648 O O . ASP A 1 80 ? -6.710 -22.873 8.771 1.00 95.81 80 ASP A O 1
ATOM 652 N N . TYR A 1 81 ? -6.850 -23.893 6.777 1.00 95.69 81 TYR A N 1
ATOM 653 C CA . TYR A 1 81 ? -5.955 -22.974 6.077 1.00 95.69 81 TYR A CA 1
ATOM 654 C C . TYR A 1 81 ? -6.539 -22.401 4.787 1.00 95.69 81 TYR A C 1
ATOM 656 O O . TYR A 1 81 ? -7.082 -23.101 3.925 1.00 95.69 81 TYR A O 1
ATOM 664 N N . LEU A 1 82 ? -6.289 -21.102 4.616 1.00 96.62 82 LEU A N 1
ATOM 665 C CA . LEU A 1 82 ? -6.378 -20.406 3.339 1.00 96.62 82 LEU A CA 1
ATOM 666 C C . LEU A 1 82 ? -4.981 -20.274 2.728 1.00 96.62 82 LEU A C 1
ATOM 668 O O . LEU A 1 82 ? -4.007 -20.049 3.446 1.00 96.62 82 LEU A O 1
ATOM 672 N N . ILE A 1 83 ? -4.896 -20.349 1.402 1.00 96.56 83 ILE A N 1
ATOM 673 C CA . ILE A 1 83 ? -3.726 -19.879 0.654 1.00 96.56 83 ILE A CA 1
ATOM 674 C C . ILE A 1 83 ? -4.050 -18.493 0.115 1.00 96.56 83 ILE A C 1
ATOM 676 O O . ILE A 1 83 ? -5.047 -18.312 -0.586 1.00 96.56 83 ILE A O 1
ATOM 680 N N . VAL A 1 84 ? -3.196 -17.533 0.457 1.00 97.25 84 VAL A N 1
ATOM 681 C CA . VAL A 1 84 ? -3.269 -16.148 -0.005 1.00 97.25 84 VAL A CA 1
ATOM 682 C C . VAL A 1 84 ? -2.135 -15.920 -0.989 1.00 97.25 84 VAL A C 1
ATOM 684 O O . VAL A 1 84 ? -0.992 -16.267 -0.696 1.00 97.25 84 VAL A O 1
ATOM 687 N N . ASP A 1 85 ? -2.456 -15.358 -2.148 1.00 96.38 85 ASP A N 1
ATOM 688 C CA . ASP A 1 85 ? -1.501 -15.116 -3.221 1.00 96.38 85 ASP A CA 1
ATOM 689 C C . ASP A 1 85 ? -1.649 -13.703 -3.791 1.00 96.38 85 ASP A C 1
ATOM 691 O O . ASP A 1 85 ? -2.755 -13.170 -3.959 1.00 96.38 85 ASP A O 1
ATOM 695 N N . LYS A 1 86 ? -0.503 -13.093 -4.088 1.00 96.50 86 LYS A N 1
ATOM 696 C CA . LYS A 1 86 ? -0.394 -11.769 -4.694 1.00 96.50 86 LYS A CA 1
ATOM 697 C C . LYS A 1 86 ? 0.901 -11.695 -5.486 1.00 96.50 86 LYS A C 1
ATOM 699 O O . LYS A 1 86 ? 1.958 -12.127 -5.037 1.00 96.50 86 LYS A O 1
ATOM 704 N N . VAL A 1 87 ? 0.806 -11.100 -6.669 1.00 95.62 87 VAL A N 1
ATOM 705 C CA . VAL A 1 87 ? 1.952 -10.835 -7.535 1.00 95.62 87 VAL A CA 1
ATOM 706 C C . VAL A 1 87 ? 1.968 -9.354 -7.860 1.00 95.62 87 VAL A C 1
ATOM 708 O O . VAL A 1 87 ? 0.957 -8.798 -8.292 1.00 95.62 87 VAL A O 1
ATOM 711 N N . GLU A 1 88 ? 3.132 -8.738 -7.689 1.00 92.44 88 GLU A N 1
ATOM 712 C CA . GLU A 1 88 ? 3.385 -7.347 -8.048 1.00 92.44 88 GLU A CA 1
ATOM 713 C C . GLU A 1 88 ? 4.606 -7.223 -8.957 1.00 92.44 88 GLU A C 1
ATOM 715 O O . GLU A 1 88 ? 5.391 -8.157 -9.137 1.00 92.44 88 GLU A O 1
ATOM 720 N N . THR A 1 89 ? 4.772 -6.043 -9.550 1.00 94.19 89 THR A N 1
ATOM 721 C CA . THR A 1 89 ? 5.963 -5.706 -10.331 1.00 94.19 89 THR A CA 1
ATOM 722 C C . THR A 1 89 ? 6.508 -4.370 -9.866 1.00 94.19 89 THR A C 1
ATOM 724 O O . THR A 1 89 ? 5.739 -3.473 -9.542 1.00 94.19 89 THR A O 1
ATOM 727 N N . HIS A 1 90 ? 7.829 -4.206 -9.899 1.00 92.44 90 HIS A N 1
ATOM 728 C CA . HIS A 1 90 ? 8.483 -2.973 -9.457 1.00 92.44 90 HIS A CA 1
ATOM 729 C C . HIS A 1 90 ? 9.458 -2.436 -10.521 1.00 92.44 90 HIS A C 1
ATOM 731 O O . HIS A 1 90 ? 10.578 -2.008 -10.246 1.00 92.44 90 HIS A O 1
ATOM 737 N N . ASN A 1 91 ? 9.018 -2.480 -11.783 1.00 92.25 91 ASN A N 1
ATOM 738 C CA . ASN A 1 91 ? 9.873 -2.351 -12.969 1.00 92.25 91 ASN A CA 1
ATOM 739 C C . ASN A 1 91 ? 10.597 -1.002 -13.073 1.00 92.25 91 ASN A C 1
ATOM 741 O O . ASN A 1 91 ? 11.820 -0.965 -13.205 1.00 92.25 91 ASN A O 1
ATOM 745 N N . SER A 1 92 ? 9.851 0.109 -13.044 1.00 89.75 92 SER A N 1
ATOM 746 C CA . SER A 1 92 ? 10.425 1.441 -13.271 1.00 89.75 92 SER A CA 1
ATOM 747 C C . SER A 1 92 ? 11.427 1.824 -12.182 1.00 89.75 92 SER A C 1
ATOM 749 O O . SER A 1 92 ? 12.528 2.247 -12.538 1.00 89.75 92 SER A O 1
ATOM 751 N N . PRO A 1 93 ? 11.138 1.621 -10.880 1.00 90.25 93 PRO A N 1
ATOM 752 C CA . PRO A 1 9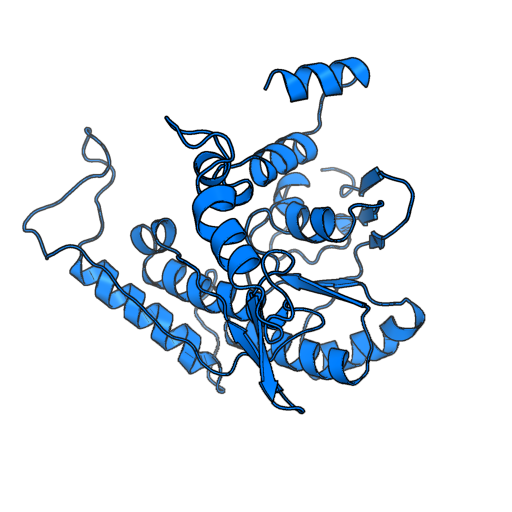3 ? 12.128 1.924 -9.856 1.00 90.25 93 PRO A CA 1
ATOM 753 C C . PRO A 1 93 ? 13.322 0.968 -9.911 1.00 90.25 93 PRO A C 1
ATOM 755 O O . PRO A 1 93 ? 14.445 1.446 -9.829 1.00 90.25 93 PRO A O 1
ATOM 758 N N . SER A 1 94 ? 13.135 -0.331 -10.189 1.00 92.25 94 SER A N 1
ATOM 759 C CA . SER A 1 94 ? 14.263 -1.258 -10.391 1.00 92.25 94 SER A CA 1
ATOM 760 C C . SER A 1 94 ? 15.129 -0.926 -11.619 1.00 92.25 94 SER A C 1
ATOM 762 O O . SER A 1 94 ? 16.262 -1.387 -11.722 1.00 92.25 94 SER A O 1
ATOM 764 N N . ALA A 1 95 ? 14.636 -0.131 -12.570 1.00 90.88 95 ALA A N 1
ATOM 765 C CA . ALA A 1 95 ? 15.434 0.359 -13.694 1.00 90.88 95 ALA A CA 1
ATOM 766 C C . ALA A 1 95 ? 16.221 1.647 -13.372 1.00 90.88 95 ALA A C 1
ATOM 768 O O . ALA A 1 95 ? 17.152 1.993 -14.108 1.00 90.88 95 ALA A O 1
ATOM 769 N N . LEU A 1 96 ? 15.835 2.373 -12.317 1.00 89.56 96 LEU A N 1
ATOM 770 C CA . LEU A 1 96 ? 16.452 3.632 -11.880 1.00 89.56 96 LEU A CA 1
ATOM 771 C C . LEU A 1 96 ? 17.407 3.410 -10.702 1.00 89.56 96 LEU A C 1
ATOM 773 O O . LEU A 1 96 ? 18.563 3.815 -10.771 1.00 89.56 96 LEU A O 1
ATOM 777 N N . ASP A 1 97 ? 16.932 2.717 -9.671 1.00 92.44 97 ASP A N 1
ATOM 778 C CA . ASP A 1 97 ? 17.685 2.238 -8.515 1.00 92.44 97 ASP A CA 1
ATOM 779 C C . ASP A 1 97 ? 17.430 0.727 -8.362 1.00 92.44 97 ASP A C 1
ATOM 781 O O . ASP A 1 97 ? 16.450 0.313 -7.737 1.00 92.44 97 ASP A O 1
ATOM 785 N N . PRO A 1 98 ? 18.263 -0.128 -8.983 1.00 93.50 98 PRO A N 1
ATOM 786 C CA . PRO A 1 98 ? 17.953 -1.548 -9.100 1.00 93.50 98 PRO A CA 1
ATOM 787 C C . PRO A 1 98 ? 17.934 -2.307 -7.775 1.00 93.50 98 PRO A C 1
ATOM 789 O O . PRO A 1 98 ? 17.052 -3.140 -7.568 1.00 93.50 98 PRO A O 1
ATOM 792 N N . PHE A 1 99 ? 18.881 -2.008 -6.882 1.00 93.19 99 PHE A N 1
ATOM 793 C CA . PHE A 1 99 ? 18.928 -2.606 -5.550 1.00 93.19 99 PHE A CA 1
ATOM 794 C C . PHE A 1 99 ? 17.714 -2.171 -4.737 1.00 93.19 99 PHE A C 1
ATOM 796 O O . PHE A 1 99 ? 16.999 -3.002 -4.172 1.00 93.19 99 PHE A O 1
ATOM 803 N N . GLY A 1 100 ? 17.458 -0.865 -4.742 1.00 90.00 100 GLY A N 1
ATOM 804 C CA . GLY A 1 100 ? 16.383 -0.279 -3.984 1.00 90.00 100 GLY A CA 1
ATOM 805 C C . GLY A 1 100 ? 14.996 -0.716 -4.427 1.00 90.00 100 GLY A C 1
ATOM 806 O O . GLY A 1 100 ? 14.229 -1.268 -3.642 1.00 90.00 100 GLY A O 1
ATOM 807 N N . GLY A 1 101 ? 14.703 -0.540 -5.714 1.00 91.38 101 GLY A N 1
ATOM 808 C CA . GLY A 1 101 ? 13.411 -0.892 -6.292 1.00 91.38 101 GLY A CA 1
ATOM 809 C C . GLY A 1 101 ? 13.079 -2.379 -6.163 1.00 91.38 101 GLY A C 1
ATOM 810 O O . GLY A 1 101 ? 11.920 -2.735 -5.981 1.00 91.38 101 GLY A O 1
ATOM 811 N N . ALA A 1 102 ? 14.083 -3.261 -6.219 1.00 93.38 102 ALA A N 1
ATOM 812 C CA . ALA A 1 102 ? 13.857 -4.683 -5.975 1.00 93.38 102 ALA A CA 1
ATOM 813 C C . ALA A 1 102 ? 13.477 -4.953 -4.513 1.00 93.38 102 ALA A C 1
ATOM 815 O O . ALA A 1 102 ? 12.516 -5.675 -4.255 1.00 93.38 102 ALA A O 1
ATOM 816 N N . MET A 1 103 ? 14.196 -4.346 -3.565 1.00 91.50 103 MET A N 1
ATOM 817 C CA . MET A 1 103 ? 13.918 -4.503 -2.138 1.00 91.50 103 MET A CA 1
ATOM 818 C C . MET A 1 103 ? 12.517 -4.003 -1.776 1.00 91.50 103 MET A C 1
ATOM 820 O O . MET A 1 103 ? 11.758 -4.730 -1.139 1.00 91.50 103 MET A O 1
ATOM 824 N N . THR A 1 104 ? 12.141 -2.802 -2.220 1.00 90.94 104 THR A N 1
ATOM 825 C CA . THR A 1 104 ? 10.805 -2.250 -1.951 1.00 90.94 104 THR A CA 1
ATOM 826 C C . THR A 1 104 ? 9.702 -3.047 -2.625 1.00 90.94 104 THR A C 1
ATOM 828 O O . THR A 1 104 ? 8.628 -3.168 -2.049 1.00 90.94 104 THR A O 1
ATOM 831 N N . GLY A 1 105 ? 9.966 -3.647 -3.790 1.00 92.94 105 GLY A N 1
ATOM 832 C CA . GLY A 1 105 ? 9.033 -4.565 -4.441 1.00 92.94 105 GLY A CA 1
ATOM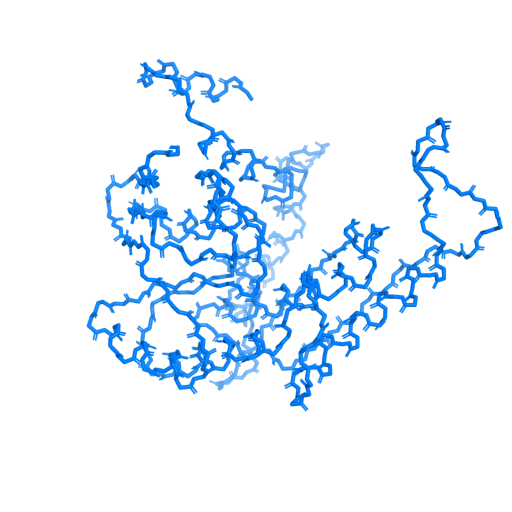 833 C C . GLY A 1 105 ? 8.727 -5.801 -3.596 1.00 92.94 105 GLY A C 1
ATOM 834 O O . GLY A 1 105 ? 7.561 -6.119 -3.386 1.00 92.94 105 GLY A O 1
ATOM 835 N N . VAL A 1 106 ? 9.758 -6.463 -3.057 1.00 94.00 106 VAL A N 1
ATOM 836 C CA . VAL A 1 106 ? 9.575 -7.635 -2.175 1.00 94.00 106 VAL A CA 1
ATOM 837 C C . VAL A 1 106 ? 8.856 -7.245 -0.885 1.00 94.00 106 VAL A C 1
ATOM 839 O O . VAL A 1 106 ? 7.928 -7.917 -0.439 1.00 94.00 106 VAL A O 1
ATOM 842 N N . LEU A 1 107 ? 9.270 -6.137 -0.273 1.00 93.25 107 LEU A N 1
ATOM 843 C CA . LEU A 1 107 ? 8.669 -5.668 0.968 1.00 93.25 107 LEU A CA 1
ATOM 844 C C . LEU A 1 107 ? 7.217 -5.205 0.767 1.00 93.25 107 LEU A C 1
ATOM 846 O O . LEU A 1 107 ? 6.377 -5.502 1.612 1.00 93.25 107 LEU A O 1
ATOM 850 N N . GLY A 1 108 ? 6.899 -4.556 -0.353 1.00 93.69 108 GLY A N 1
ATOM 851 C CA . GLY A 1 108 ? 5.541 -4.155 -0.731 1.00 93.69 108 GLY A CA 1
ATOM 852 C C . GLY A 1 108 ? 4.584 -5.340 -0.818 1.00 93.69 108 GLY A C 1
ATOM 853 O O . GLY A 1 108 ? 3.637 -5.404 -0.038 1.00 93.69 108 GLY A O 1
ATOM 854 N N . VAL A 1 109 ? 4.898 -6.336 -1.656 1.00 94.81 109 VAL A N 1
ATOM 855 C CA . VAL A 1 109 ? 4.028 -7.515 -1.827 1.00 94.81 109 VAL A CA 1
ATOM 856 C C . VAL A 1 109 ? 3.862 -8.316 -0.531 1.00 94.81 109 VAL A C 1
ATOM 858 O O . VAL A 1 109 ? 2.782 -8.815 -0.228 1.00 94.81 109 VAL A O 1
ATOM 861 N N . ASN A 1 110 ? 4.896 -8.378 0.312 1.00 95.81 110 ASN A N 1
ATOM 862 C CA . ASN A 1 110 ? 4.781 -8.989 1.635 1.00 95.81 110 ASN A CA 1
ATOM 863 C C . ASN A 1 110 ? 3.769 -8.243 2.531 1.00 95.81 110 ASN A C 1
ATOM 865 O O . ASN A 1 110 ? 3.080 -8.882 3.327 1.00 95.81 110 ASN A O 1
ATOM 869 N N . ARG A 1 111 ? 3.665 -6.908 2.430 1.00 96.25 111 ARG A N 1
ATOM 870 C CA . ARG A 1 111 ? 2.655 -6.135 3.175 1.00 96.25 111 ARG A CA 1
ATOM 871 C C . ARG A 1 111 ? 1.249 -6.353 2.635 1.00 96.25 111 ARG A C 1
ATOM 873 O O . ARG A 1 111 ? 0.340 -6.370 3.454 1.00 96.25 111 ARG A O 1
ATOM 880 N N . ASP A 1 112 ? 1.069 -6.589 1.337 1.00 96.62 112 ASP A N 1
ATOM 881 C CA . ASP A 1 112 ? -0.244 -6.975 0.796 1.00 96.62 112 ASP A CA 1
ATOM 882 C C . ASP A 1 112 ? -0.765 -8.257 1.448 1.00 96.62 112 ASP A C 1
ATOM 884 O O . ASP A 1 112 ? -1.926 -8.334 1.843 1.00 96.62 112 ASP A O 1
ATOM 888 N N . ILE A 1 113 ? 0.106 -9.261 1.607 1.00 97.31 113 ILE A N 1
ATOM 889 C CA . ILE A 1 113 ? -0.253 -10.519 2.273 1.00 97.31 113 ILE A CA 1
ATOM 890 C C . ILE A 1 113 ? -0.615 -10.265 3.743 1.00 97.31 113 ILE A C 1
ATOM 892 O O . ILE A 1 113 ? -1.631 -10.762 4.226 1.00 97.31 113 ILE A O 1
ATOM 896 N N . VAL A 1 114 ? 0.153 -9.431 4.452 1.00 97.38 114 VAL A N 1
ATOM 897 C CA . VAL A 1 114 ? -0.191 -9.012 5.827 1.00 97.38 114 VAL A CA 1
ATOM 898 C C . VAL A 1 114 ? -1.462 -8.149 5.864 1.00 97.38 114 VAL A C 1
ATOM 900 O O . VAL A 1 114 ? -2.130 -8.100 6.891 1.00 97.38 114 VAL A O 1
ATOM 903 N N . GLY A 1 115 ? -1.820 -7.480 4.770 1.00 96.56 115 GLY A N 1
ATOM 904 C CA . GLY A 1 115 ? -3.045 -6.695 4.623 1.00 96.56 115 GLY A CA 1
ATOM 905 C C . GLY A 1 115 ? -4.290 -7.537 4.344 1.00 96.56 115 GLY A C 1
ATOM 906 O O . GLY A 1 115 ? -5.390 -7.085 4.636 1.00 96.56 115 GLY A O 1
ATOM 907 N N . PHE A 1 116 ? -4.136 -8.769 3.849 1.00 97.00 116 PHE A N 1
ATOM 908 C CA . PHE A 1 116 ? -5.261 -9.616 3.454 1.00 97.00 116 PHE A CA 1
ATOM 909 C C . PHE A 1 116 ? -6.209 -9.930 4.621 1.00 97.00 116 PHE A C 1
ATOM 911 O O . PHE A 1 116 ? -5.818 -10.539 5.625 1.00 97.00 116 PHE A O 1
ATOM 918 N N . GLY A 1 117 ? -7.487 -9.577 4.478 1.00 95.75 117 GLY A N 1
ATOM 919 C CA . GLY A 1 117 ? -8.518 -9.776 5.490 1.00 95.75 117 GLY A CA 1
ATOM 920 C C . GLY A 1 117 ? -8.202 -9.053 6.803 1.00 95.75 117 GLY A C 1
ATOM 921 O O . GLY A 1 117 ? -8.268 -7.832 6.905 1.00 95.75 117 GLY A O 1
ATOM 922 N N . LYS A 1 118 ? -7.901 -9.822 7.857 1.00 95.81 118 LYS A N 1
ATOM 923 C CA . LYS A 1 118 ? -7.395 -9.284 9.136 1.00 95.81 118 LYS A CA 1
ATOM 924 C C . LYS A 1 118 ? -5.912 -9.579 9.341 1.00 95.81 118 LYS A C 1
ATOM 926 O O . LYS A 1 118 ? -5.408 -9.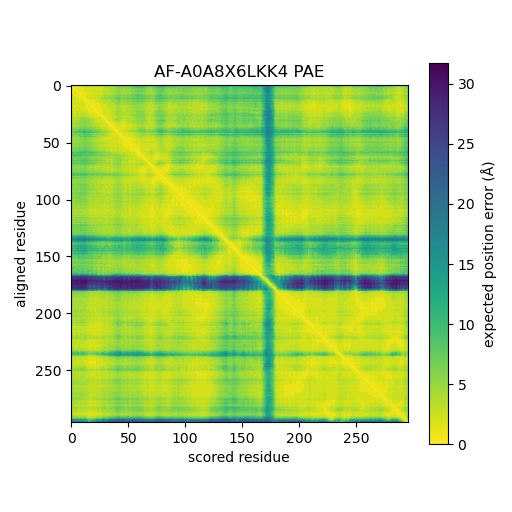390 10.437 1.00 95.81 118 LYS A O 1
ATOM 931 N N . GLY A 1 119 ? -5.228 -10.059 8.317 1.00 96.31 119 GLY A N 1
ATOM 932 C CA . GLY A 1 119 ? -3.817 -10.399 8.309 1.00 96.31 119 GLY A CA 1
ATOM 933 C C . GLY A 1 119 ? -3.576 -11.860 7.983 1.00 96.31 119 GLY A C 1
ATOM 934 O O . GLY A 1 119 ? -4.124 -12.747 8.642 1.00 96.31 119 GLY A O 1
ATOM 935 N N . ALA A 1 120 ? -2.723 -12.106 6.992 1.00 96.62 120 ALA A N 1
ATOM 936 C CA . ALA A 1 120 ? -2.176 -13.415 6.669 1.00 96.62 120 ALA A CA 1
ATOM 937 C C . ALA A 1 120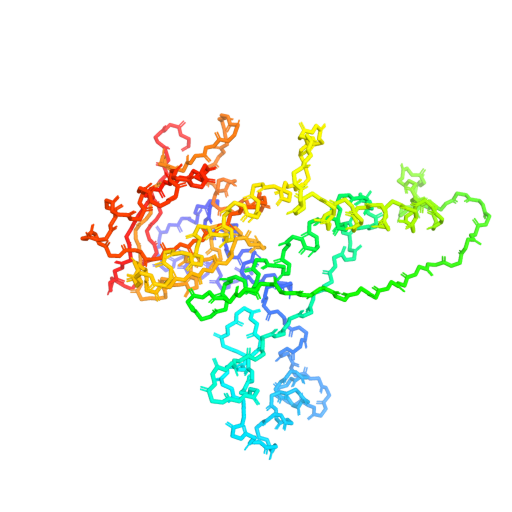 ? -0.653 -13.419 6.860 1.00 96.62 120 ALA A C 1
ATOM 939 O O . ALA A 1 120 ? 0.003 -12.378 6.822 1.00 96.62 120 ALA A O 1
ATOM 940 N N . GLU A 1 121 ? -0.092 -14.598 7.120 1.00 95.69 121 GLU A N 1
ATOM 941 C CA . GLU A 1 121 ? 1.349 -14.760 7.298 1.00 95.69 121 GLU A CA 1
ATOM 942 C C . GLU A 1 121 ? 2.026 -14.967 5.934 1.00 95.69 121 GLU A C 1
ATOM 944 O O . GLU A 1 121 ? 1.673 -15.913 5.225 1.00 95.69 121 GLU A O 1
ATOM 949 N N . PRO A 1 122 ? 3.007 -14.130 5.548 1.00 94.19 122 PRO A N 1
ATOM 950 C CA . PRO A 1 122 ? 3.843 -14.409 4.387 1.00 94.19 122 PRO A CA 1
ATOM 951 C C . PRO A 1 122 ? 4.740 -15.623 4.663 1.00 94.19 122 PRO A C 1
ATOM 953 O O . PRO A 1 122 ? 5.562 -15.589 5.579 1.00 94.19 122 PRO A O 1
ATOM 956 N N . ILE A 1 123 ? 4.594 -16.685 3.865 1.00 92.81 123 ILE A N 1
ATOM 957 C CA . ILE A 1 123 ? 5.334 -17.950 4.048 1.00 92.81 123 ILE A CA 1
ATOM 958 C C . ILE A 1 123 ? 6.340 -18.254 2.932 1.00 92.81 123 ILE A C 1
ATOM 960 O O . ILE A 1 123 ? 7.253 -19.054 3.133 1.00 92.81 123 ILE A O 1
ATOM 964 N N . MET A 1 124 ? 6.171 -17.663 1.748 1.00 93.19 124 MET A N 1
ATOM 965 C CA . MET A 1 124 ? 7.010 -17.930 0.580 1.00 93.19 124 MET A CA 1
ATOM 966 C C . MET A 1 124 ? 6.918 -16.781 -0.421 1.00 93.19 124 MET A C 1
ATOM 968 O O . MET A 1 124 ? 5.824 -16.300 -0.700 1.00 93.19 124 MET A O 1
ATOM 972 N N . ASN A 1 125 ? 8.056 -16.430 -1.021 1.00 94.38 125 ASN A N 1
ATOM 973 C CA . ASN A 1 125 ? 8.137 -15.519 -2.156 1.00 94.38 125 ASN A CA 1
ATOM 974 C C . ASN A 1 125 ? 8.595 -16.243 -3.425 1.00 94.38 125 ASN A C 1
ATOM 976 O O . ASN A 1 125 ? 9.395 -17.181 -3.381 1.00 94.38 125 ASN A O 1
ATOM 980 N N . THR A 1 126 ? 8.097 -15.785 -4.575 1.00 94.50 126 THR A N 1
ATOM 981 C CA . THR A 1 126 ? 8.546 -16.241 -5.896 1.00 94.50 126 THR A CA 1
ATOM 982 C C . THR A 1 126 ? 8.989 -15.046 -6.730 1.00 94.50 126 THR A C 1
ATOM 984 O O . THR A 1 126 ? 8.386 -13.977 -6.666 1.00 94.50 126 THR A O 1
ATOM 987 N N . TYR A 1 127 ? 10.057 -15.218 -7.514 1.00 94.94 127 TYR A N 1
ATOM 988 C CA . TYR A 1 127 ? 10.652 -14.125 -8.282 1.00 94.94 127 TYR A CA 1
ATOM 989 C C . TYR A 1 127 ? 10.759 -14.471 -9.756 1.00 94.94 127 TYR A C 1
ATOM 991 O O . TYR A 1 127 ? 11.262 -15.531 -10.131 1.00 94.94 127 TYR A O 1
ATOM 999 N N . TYR A 1 128 ? 10.355 -13.517 -10.587 1.00 95.31 128 TYR A N 1
ATOM 1000 C CA . TYR A 1 128 ? 10.470 -13.590 -12.034 1.00 95.31 128 TYR A CA 1
ATOM 1001 C C . TYR A 1 128 ? 11.227 -12.364 -12.527 1.00 95.31 128 TYR A C 1
ATOM 1003 O O . TYR A 1 128 ? 10.838 -11.229 -12.256 1.00 95.31 128 TYR A O 1
ATOM 1011 N N . PHE A 1 129 ? 12.313 -12.591 -13.263 1.00 95.69 129 PHE A N 1
ATOM 1012 C CA . PHE A 1 129 ? 13.162 -11.520 -13.770 1.00 95.69 129 PHE A CA 1
ATOM 1013 C C . PHE A 1 129 ? 13.221 -11.530 -15.293 1.00 95.69 129 PHE A C 1
ATOM 1015 O O . PHE A 1 129 ? 13.378 -12.580 -15.916 1.00 95.69 129 PHE A O 1
ATOM 1022 N N . CYS A 1 130 ? 13.171 -10.341 -15.890 1.00 95.81 130 CYS A N 1
ATOM 1023 C CA . CYS A 1 130 ? 13.371 -10.146 -17.318 1.00 95.81 130 CYS A CA 1
ATOM 1024 C C . CYS A 1 130 ? 14.337 -8.978 -17.541 1.00 95.81 130 CYS A C 1
ATOM 1026 O O . CYS A 1 130 ? 13.997 -7.826 -17.284 1.00 95.81 130 CYS A O 1
ATOM 1028 N N . PHE A 1 131 ? 15.540 -9.275 -18.036 1.00 94.38 131 PHE A N 1
ATOM 1029 C CA . PHE A 1 131 ? 16.576 -8.276 -18.302 1.00 94.38 131 PHE A CA 1
ATOM 1030 C C . PHE A 1 131 ? 16.923 -8.222 -19.786 1.00 94.38 131 PHE A C 1
ATOM 1032 O O . PHE A 1 131 ? 16.899 -9.232 -20.492 1.00 94.38 131 PHE A O 1
ATOM 1039 N N . ALA A 1 132 ? 17.300 -7.034 -20.256 1.00 92.50 132 ALA A N 1
ATOM 1040 C CA . ALA A 1 132 ? 17.849 -6.878 -21.593 1.00 92.50 132 ALA A CA 1
ATOM 1041 C C . ALA A 1 132 ? 19.187 -7.624 -21.729 1.00 92.50 132 ALA A C 1
ATOM 1043 O O . ALA A 1 132 ? 19.952 -7.773 -20.773 1.00 92.50 132 ALA A O 1
ATOM 1044 N N . LYS A 1 133 ? 19.507 -8.059 -22.951 1.00 92.12 133 LYS A N 1
ATOM 1045 C CA . LYS A 1 133 ? 20.840 -8.583 -23.258 1.00 92.12 133 LYS A CA 1
ATOM 1046 C C . LYS A 1 133 ? 21.868 -7.460 -23.132 1.00 92.12 133 LYS A C 1
ATOM 1048 O O . LYS A 1 133 ? 21.615 -6.336 -23.557 1.00 92.12 133 LYS A O 1
ATOM 1053 N N . GLU A 1 134 ? 23.046 -7.795 -22.613 1.00 89.75 134 GLU A N 1
ATOM 1054 C CA . GLU A 1 134 ? 24.158 -6.849 -22.536 1.00 89.75 134 GLU A CA 1
ATOM 1055 C C . GLU A 1 134 ? 24.473 -6.268 -23.921 1.00 89.75 134 GLU A C 1
ATOM 1057 O O . GLU A 1 134 ? 24.740 -7.006 -24.878 1.00 89.75 134 GLU A O 1
ATOM 1062 N N . ALA A 1 135 ? 24.456 -4.942 -24.012 1.00 85.19 135 ALA A N 1
ATOM 1063 C CA . ALA A 1 135 ? 24.733 -4.201 -25.229 1.00 85.19 135 ALA A CA 1
ATOM 1064 C C . ALA A 1 135 ? 26.000 -3.357 -25.047 1.00 85.19 135 ALA A C 1
ATOM 1066 O O . ALA A 1 135 ? 26.258 -2.819 -23.975 1.00 85.19 135 ALA A O 1
ATOM 1067 N N . LYS A 1 136 ? 26.821 -3.263 -26.099 1.00 84.56 136 LYS A N 1
ATOM 1068 C CA . LYS A 1 136 ? 28.043 -2.451 -26.070 1.00 84.56 136 LYS A CA 1
ATOM 1069 C C . LYS A 1 136 ? 27.698 -0.978 -26.285 1.00 84.56 136 LYS A C 1
ATOM 1071 O O . LYS A 1 136 ? 26.951 -0.660 -27.205 1.00 84.56 136 LYS A O 1
ATOM 1076 N N . GLY A 1 137 ? 28.343 -0.103 -25.520 1.00 86.19 137 GLY A N 1
ATOM 1077 C CA . GLY A 1 137 ? 28.194 1.347 -25.633 1.00 86.19 137 GLY A CA 1
ATOM 1078 C C . GLY A 1 137 ? 27.342 1.940 -24.516 1.00 86.19 137 GLY A C 1
ATOM 1079 O O . GLY A 1 137 ? 26.817 1.222 -23.671 1.00 86.19 137 GLY A O 1
ATOM 1080 N N . LYS A 1 138 ? 27.250 3.270 -24.512 1.00 89.19 138 LYS A N 1
ATOM 1081 C CA . LYS A 1 138 ? 26.412 4.023 -23.580 1.00 89.19 138 LYS A CA 1
ATOM 1082 C C . LYS A 1 138 ? 25.058 4.288 -24.220 1.00 89.19 138 LYS A C 1
ATOM 1084 O O . LYS A 1 138 ? 25.000 4.713 -25.375 1.00 89.19 138 LYS A O 1
ATOM 1089 N N . PHE A 1 139 ? 23.997 4.048 -23.465 1.00 90.06 139 PHE A N 1
ATOM 1090 C CA . PHE A 1 139 ? 22.627 4.343 -23.870 1.00 90.06 139 PHE A CA 1
ATOM 1091 C C . PHE A 1 139 ? 22.093 5.468 -23.003 1.00 90.06 139 PHE A C 1
ATOM 1093 O O . PHE A 1 139 ? 22.499 5.596 -21.853 1.00 90.06 139 PHE A O 1
ATOM 1100 N N . TYR A 1 140 ? 21.200 6.275 -23.559 1.00 91.88 140 TYR A N 1
ATOM 1101 C CA . TYR A 1 140 ? 20.672 7.457 -22.892 1.00 91.88 140 TYR A CA 1
ATOM 1102 C C . TYR A 1 140 ? 19.153 7.472 -23.004 1.00 91.88 140 TYR A C 1
ATOM 1104 O O . TYR A 1 140 ? 18.610 7.018 -24.016 1.00 91.88 140 TYR A O 1
ATOM 1112 N N . ARG A 1 141 ? 18.476 7.954 -21.959 1.00 88.38 141 ARG A N 1
ATOM 1113 C CA . ARG A 1 141 ? 17.011 8.103 -21.940 1.00 88.38 141 ARG A CA 1
ATOM 1114 C C . ARG A 1 141 ? 16.565 9.302 -22.775 1.00 88.38 141 ARG A C 1
ATOM 1116 O O . ARG A 1 141 ? 15.478 9.286 -23.349 1.00 88.38 141 ARG A O 1
ATOM 1123 N N . ASP A 1 142 ? 17.419 10.315 -22.859 1.00 91.56 142 ASP A N 1
ATOM 1124 C CA . ASP A 1 142 ? 17.192 11.579 -23.547 1.00 91.56 142 ASP A CA 1
ATOM 1125 C C . ASP A 1 142 ? 17.982 11.684 -24.863 1.00 91.56 142 ASP A C 1
ATOM 1127 O O . ASP A 1 142 ? 18.971 10.984 -25.104 1.00 91.56 142 ASP A O 1
ATOM 1131 N N . LYS A 1 143 ? 17.536 12.584 -25.747 1.00 91.75 143 LYS A N 1
ATOM 1132 C CA . LYS A 1 143 ? 18.168 12.787 -27.062 1.00 91.75 143 LYS A CA 1
ATOM 1133 C C . LYS A 1 143 ? 19.497 13.532 -26.938 1.00 91.75 143 LYS A C 1
ATOM 1135 O O . LYS A 1 143 ? 20.387 13.346 -27.768 1.00 91.75 143 LYS A O 1
ATOM 1140 N N . GLU A 1 144 ? 19.611 14.360 -25.909 1.00 95.31 144 GLU A N 1
ATOM 1141 C CA . GLU A 1 144 ? 20.728 15.237 -25.582 1.00 95.31 144 GLU A CA 1
ATOM 1142 C C . GLU A 1 144 ? 21.894 14.480 -24.921 1.00 95.31 144 GLU A C 1
ATOM 1144 O O . GLU A 1 144 ? 23.001 15.013 -24.848 1.00 95.31 144 GLU A O 1
ATOM 1149 N N . ARG A 1 145 ? 21.680 13.208 -24.547 1.00 93.00 145 ARG A N 1
ATOM 1150 C CA . ARG A 1 145 ? 22.658 12.290 -23.937 1.00 93.00 145 ARG A CA 1
ATOM 1151 C C . ARG A 1 145 ? 23.170 12.755 -22.576 1.00 93.00 145 ARG A C 1
ATOM 1153 O O . ARG A 1 145 ? 24.363 12.656 -22.280 1.00 93.00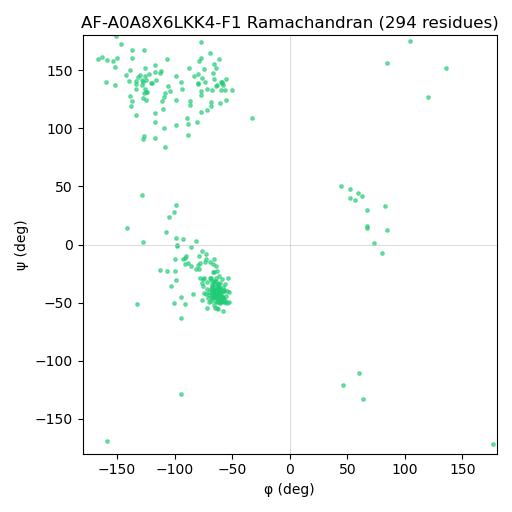 145 ARG A O 1
ATOM 1160 N N . THR A 1 146 ? 22.263 13.258 -21.755 1.00 93.31 146 THR A N 1
ATOM 1161 C CA . THR A 1 146 ? 22.540 13.743 -20.400 1.00 93.31 146 THR A CA 1
ATOM 1162 C C . THR A 1 146 ? 22.167 12.729 -19.318 1.00 93.31 146 THR A C 1
ATOM 1164 O O . THR A 1 146 ? 22.771 12.747 -18.248 1.00 93.31 146 THR A O 1
ATOM 1167 N N . ASP A 1 147 ? 21.256 11.801 -19.611 1.00 89.12 147 ASP A N 1
ATOM 1168 C CA . ASP A 1 147 ? 20.750 10.785 -18.689 1.00 89.12 147 ASP A CA 1
ATOM 1169 C C . ASP A 1 147 ? 21.117 9.378 -19.185 1.00 89.12 147 ASP A C 1
ATOM 1171 O O . ASP A 1 147 ? 20.430 8.773 -20.013 1.00 89.12 147 ASP A O 1
ATOM 1175 N N . GLU A 1 148 ? 22.264 8.877 -18.720 1.00 91.31 148 GLU A N 1
ATOM 1176 C CA . GLU A 1 148 ? 22.785 7.557 -19.081 1.00 91.31 148 GLU A CA 1
ATOM 1177 C C . GLU A 1 148 ? 21.964 6.432 -18.420 1.00 91.31 148 GLU A C 1
ATOM 1179 O O . GLU A 1 148 ? 21.666 6.442 -17.224 1.00 91.31 148 GLU A O 1
ATOM 1184 N N . ILE A 1 149 ? 21.610 5.418 -19.208 1.00 91.19 149 ILE A N 1
ATOM 1185 C CA . ILE A 1 149 ? 20.910 4.220 -18.742 1.00 91.19 149 ILE A CA 1
ATOM 1186 C C . ILE A 1 149 ? 21.918 3.268 -18.096 1.00 91.19 149 ILE A C 1
ATOM 1188 O O . ILE A 1 149 ? 23.007 3.035 -18.624 1.00 91.19 149 ILE A O 1
ATOM 1192 N N . LEU A 1 150 ? 21.522 2.661 -16.977 1.00 92.56 150 LEU A N 1
ATOM 1193 C CA . LEU A 1 150 ? 22.329 1.658 -16.291 1.00 92.56 150 LEU A CA 1
ATOM 1194 C C . LEU A 1 150 ? 22.541 0.408 -17.172 1.00 92.56 150 LEU A C 1
ATOM 1196 O O . LEU A 1 150 ? 21.588 -0.078 -17.789 1.00 92.56 150 LEU A O 1
ATOM 1200 N N . PRO A 1 151 ? 23.757 -0.168 -17.219 1.00 93.25 151 PRO A N 1
ATOM 1201 C CA . PRO A 1 151 ? 24.013 -1.382 -17.989 1.00 93.25 151 PRO A CA 1
ATOM 1202 C C . PRO A 1 151 ? 23.132 -2.562 -17.537 1.00 93.25 151 PRO A C 1
ATOM 1204 O O . PRO A 1 151 ? 22.991 -2.772 -16.327 1.00 93.25 151 PRO A O 1
ATOM 1207 N N . PRO A 1 152 ? 22.603 -3.399 -18.453 1.00 94.00 152 PRO A N 1
ATOM 1208 C CA . PRO A 1 152 ? 21.730 -4.518 -18.089 1.00 94.00 152 PRO A CA 1
ATOM 1209 C C . PRO A 1 152 ? 22.334 -5.479 -17.057 1.00 94.00 152 PRO A C 1
ATOM 1211 O O . PRO A 1 152 ? 21.647 -5.886 -16.121 1.00 94.00 152 PRO A O 1
ATOM 1214 N N . LYS A 1 153 ? 23.633 -5.801 -17.160 1.00 93.31 153 LYS A N 1
ATOM 1215 C CA . LYS A 1 153 ? 24.333 -6.608 -16.143 1.00 93.31 153 LYS A CA 1
ATOM 1216 C C . LYS A 1 153 ? 24.363 -5.970 -14.756 1.00 93.31 153 LYS A C 1
ATOM 1218 O O . LYS A 1 153 ? 24.304 -6.700 -13.770 1.00 93.31 153 LYS A O 1
ATOM 1223 N N . TYR A 1 154 ? 24.490 -4.645 -14.676 1.00 93.69 154 TYR A N 1
ATOM 1224 C CA . TYR A 1 154 ? 24.470 -3.932 -13.400 1.00 93.69 154 TYR A CA 1
ATOM 1225 C C . TYR A 1 154 ? 23.073 -3.996 -12.781 1.00 93.69 154 TYR A C 1
ATOM 1227 O O . TYR A 1 154 ? 22.949 -4.419 -11.636 1.00 93.69 154 TYR A O 1
ATOM 1235 N N . ILE A 1 155 ? 22.032 -3.698 -13.570 1.00 94.62 155 ILE A N 1
ATOM 1236 C CA . ILE A 1 155 ? 20.632 -3.810 -13.132 1.00 94.62 155 ILE A CA 1
ATOM 1237 C C . ILE A 1 155 ? 20.351 -5.223 -12.611 1.00 94.62 155 ILE A C 1
ATOM 1239 O O . ILE A 1 155 ? 19.879 -5.376 -11.493 1.00 94.62 155 ILE A O 1
ATOM 1243 N N . MET A 1 156 ? 20.708 -6.259 -13.375 1.00 95.81 156 MET A N 1
ATOM 1244 C CA . MET A 1 156 ? 20.507 -7.653 -12.971 1.00 95.81 156 MET A CA 1
ATOM 1245 C C . MET A 1 156 ? 21.205 -7.986 -11.648 1.00 95.81 156 MET A C 1
ATOM 1247 O O . MET A 1 156 ? 20.593 -8.576 -10.761 1.00 95.81 156 MET A O 1
ATOM 1251 N N . LYS A 1 157 ? 22.486 -7.618 -11.513 1.00 96.00 157 LYS A N 1
ATOM 1252 C CA . LYS A 1 157 ? 23.274 -7.881 -10.304 1.00 96.00 157 LYS A CA 1
ATOM 1253 C C . LYS A 1 157 ? 22.640 -7.228 -9.079 1.00 96.00 157 LYS A C 1
ATOM 1255 O O . LYS A 1 157 ? 22.499 -7.880 -8.049 1.00 96.00 157 LYS A O 1
ATOM 1260 N N . GLU A 1 158 ? 22.278 -5.958 -9.200 1.00 96.31 158 GLU A N 1
ATOM 1261 C CA . GLU A 1 158 ? 21.764 -5.174 -8.083 1.00 96.31 158 GLU A CA 1
ATOM 1262 C C . GLU A 1 158 ? 20.305 -5.529 -7.746 1.00 96.31 158 GLU A C 1
ATOM 1264 O O . GLU A 1 158 ? 19.985 -5.605 -6.566 1.00 96.31 158 GLU A O 1
ATOM 1269 N N . VAL A 1 159 ? 19.458 -5.891 -8.721 1.00 95.69 159 VAL A N 1
ATOM 1270 C CA . VAL A 1 159 ? 18.116 -6.452 -8.452 1.00 95.69 159 VAL A CA 1
ATOM 1271 C C . VAL A 1 159 ? 18.213 -7.754 -7.658 1.00 95.69 159 VAL A C 1
ATOM 1273 O O . VAL A 1 159 ? 17.563 -7.893 -6.626 1.00 95.69 159 VAL A O 1
ATOM 1276 N N . ILE A 1 160 ? 19.045 -8.703 -8.104 1.00 94.94 160 ILE A N 1
ATOM 1277 C CA . ILE A 1 160 ? 19.231 -9.983 -7.398 1.00 94.94 160 ILE A CA 1
ATOM 1278 C C . ILE A 1 160 ? 19.778 -9.739 -5.987 1.00 94.94 160 ILE A C 1
ATOM 1280 O O . ILE A 1 160 ? 19.356 -10.388 -5.032 1.00 94.94 160 ILE A O 1
ATOM 1284 N N . HIS A 1 161 ? 20.700 -8.786 -5.838 1.00 92.69 161 HIS A N 1
ATOM 1285 C CA . HIS A 1 161 ? 21.221 -8.393 -4.535 1.00 92.69 161 HIS A CA 1
ATOM 1286 C C . HIS A 1 161 ? 20.125 -7.813 -3.626 1.00 92.69 161 HIS A C 1
ATOM 1288 O O . HIS A 1 161 ? 20.018 -8.246 -2.481 1.00 92.69 161 HIS A O 1
ATOM 1294 N N . GLY A 1 162 ? 19.287 -6.906 -4.135 1.00 90.38 162 GLY A N 1
ATOM 1295 C CA . GLY A 1 162 ? 18.170 -6.320 -3.390 1.00 90.38 162 GLY A CA 1
ATOM 1296 C C . GLY A 1 162 ? 17.171 -7.370 -2.908 1.00 90.38 162 GLY A C 1
ATOM 1297 O O . GLY A 1 162 ? 16.810 -7.368 -1.733 1.00 90.38 162 GLY A O 1
ATOM 1298 N N . VAL A 1 163 ? 16.805 -8.326 -3.772 1.00 91.88 163 VAL A N 1
ATOM 1299 C CA . VAL A 1 163 ? 15.947 -9.468 -3.404 1.00 91.88 163 VAL A CA 1
ATOM 1300 C C . VAL A 1 163 ? 16.587 -10.313 -2.302 1.00 91.88 163 VAL A C 1
ATOM 1302 O O . VAL A 1 163 ? 15.951 -10.587 -1.289 1.00 91.88 163 VAL A O 1
ATOM 1305 N N . ASN A 1 164 ? 17.862 -10.679 -2.451 1.00 89.69 164 ASN A N 1
ATOM 1306 C CA . ASN A 1 164 ? 18.554 -11.491 -1.449 1.00 89.69 164 ASN A CA 1
ATOM 1307 C C . ASN A 1 164 ? 18.639 -10.792 -0.086 1.00 89.69 164 ASN A C 1
ATOM 1309 O O . ASN A 1 164 ? 18.525 -11.452 0.940 1.00 89.69 164 ASN A O 1
ATOM 1313 N N . VAL A 1 165 ? 18.845 -9.472 -0.060 1.00 86.88 165 VAL A N 1
ATOM 1314 C CA . VAL A 1 165 ? 18.874 -8.691 1.186 1.00 86.88 165 VAL A CA 1
ATOM 1315 C C . VAL A 1 165 ? 17.482 -8.591 1.812 1.00 86.88 165 VAL A C 1
ATOM 1317 O O . VAL A 1 165 ? 17.368 -8.751 3.027 1.00 86.88 165 VAL A O 1
ATOM 1320 N N . ALA A 1 166 ? 16.437 -8.382 1.004 1.00 85.62 166 ALA A N 1
ATOM 1321 C CA . ALA A 1 166 ? 15.054 -8.360 1.481 1.00 85.62 166 ALA A CA 1
ATOM 1322 C C . ALA A 1 166 ? 14.670 -9.672 2.186 1.00 85.62 166 ALA A C 1
ATOM 1324 O O . ALA A 1 166 ? 14.044 -9.641 3.243 1.00 85.62 166 ALA A O 1
ATOM 1325 N N . GLU A 1 167 ? 15.118 -10.810 1.649 1.00 80.62 167 GLU A N 1
ATOM 1326 C CA . GLU A 1 167 ? 14.896 -12.133 2.240 1.00 80.62 167 GLU A CA 1
ATOM 1327 C C . GLU A 1 167 ? 15.805 -12.406 3.447 1.00 80.62 167 GLU A C 1
ATOM 1329 O O . GLU A 1 167 ? 15.333 -12.841 4.497 1.00 80.62 167 GLU A O 1
ATOM 1334 N N . ALA A 1 168 ? 17.111 -12.137 3.338 1.00 67.50 168 ALA A N 1
ATOM 1335 C CA . ALA A 1 168 ? 18.095 -12.494 4.364 1.00 67.50 168 ALA A CA 1
ATOM 1336 C C . ALA A 1 168 ? 17.894 -11.736 5.684 1.00 67.50 168 ALA A C 1
ATOM 1338 O O . ALA A 1 168 ? 18.149 -12.287 6.753 1.00 67.50 168 ALA A O 1
ATOM 1339 N N . LEU A 1 169 ? 17.410 -10.493 5.628 1.00 58.75 169 LEU A N 1
ATOM 1340 C CA . LEU A 1 169 ? 17.170 -9.664 6.813 1.00 58.75 169 LEU A CA 1
ATOM 1341 C C . LEU A 1 169 ? 15.834 -9.966 7.519 1.00 58.75 169 LEU A C 1
ATOM 1343 O O . LEU A 1 169 ? 15.530 -9.347 8.537 1.00 58.75 169 LEU A O 1
ATOM 1347 N N . SER A 1 170 ? 15.071 -10.963 7.050 1.00 51.81 170 SER A N 1
ATOM 1348 C CA . SER A 1 170 ? 13.981 -11.571 7.831 1.00 51.81 170 SER A CA 1
ATOM 1349 C C . SER A 1 170 ? 14.489 -12.461 8.986 1.00 51.81 170 SER A C 1
ATOM 1351 O O . SER A 1 170 ? 13.704 -12.856 9.852 1.00 51.81 170 SER A O 1
ATOM 1353 N N . GLY A 1 171 ? 15.807 -12.717 9.051 1.00 39.16 171 GLY A N 1
ATOM 1354 C CA . GLY A 1 171 ? 16.523 -13.303 10.187 1.00 39.16 171 GLY A CA 1
ATOM 1355 C C . GLY A 1 171 ? 17.630 -12.374 10.719 1.00 39.16 171 GLY A C 1
ATOM 1356 O O . GLY A 1 171 ? 18.339 -11.734 9.950 1.00 39.16 171 GLY A O 1
ATOM 1357 N N . ASN A 1 172 ? 17.773 -12.291 12.049 1.00 40.22 172 ASN A N 1
ATOM 1358 C CA . ASN A 1 172 ? 18.679 -11.398 12.801 1.00 40.22 172 ASN A CA 1
ATOM 1359 C C . ASN A 1 172 ? 20.032 -11.071 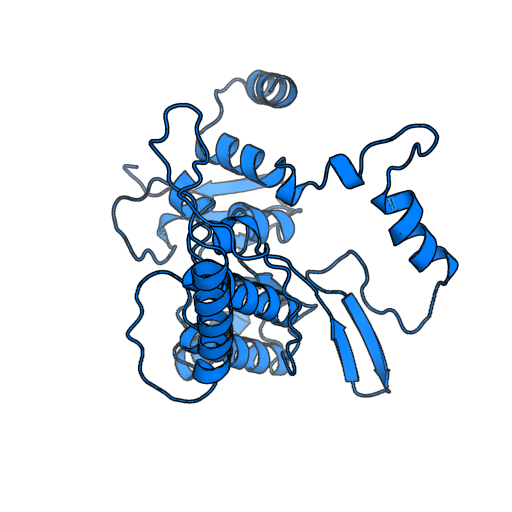12.116 1.00 40.22 172 ASN A C 1
ATOM 1361 O O . ASN A 1 172 ? 20.935 -11.910 12.117 1.00 40.22 172 ASN A O 1
ATOM 1365 N N . SER A 1 173 ? 20.222 -9.833 11.631 1.00 37.62 173 SER A N 1
ATOM 1366 C CA . SER A 1 173 ? 21.526 -9.230 11.265 1.00 37.62 173 SER A CA 1
ATOM 1367 C C . SER A 1 173 ? 21.440 -7.688 11.134 1.00 37.62 173 SER A C 1
ATOM 1369 O O . SER A 1 173 ? 20.332 -7.170 11.057 1.00 37.62 173 SER A O 1
ATOM 1371 N N . PRO A 1 174 ? 22.560 -6.926 11.183 1.00 37.03 174 PRO A N 1
ATOM 1372 C CA . PRO A 1 174 ? 22.558 -5.491 11.508 1.00 37.03 174 PRO A CA 1
ATOM 1373 C C . PRO A 1 174 ? 22.094 -4.551 10.382 1.00 37.03 174 PRO A C 1
ATOM 1375 O O . PRO A 1 174 ? 22.439 -4.720 9.216 1.00 37.03 174 PRO A O 1
ATOM 1378 N N . SER A 1 175 ? 21.387 -3.498 10.795 1.00 40.97 175 SER A N 1
ATOM 1379 C CA . SER A 1 175 ? 20.790 -2.417 10.007 1.00 40.97 175 SER A CA 1
ATOM 1380 C C . SER A 1 175 ? 21.802 -1.330 9.607 1.00 40.97 175 SER A C 1
ATOM 1382 O O . SER A 1 175 ? 22.172 -0.504 10.445 1.00 40.97 175 SER A O 1
ATOM 1384 N N . THR A 1 176 ? 22.239 -1.268 8.345 1.00 32.69 176 THR A N 1
ATOM 1385 C CA . THR A 1 176 ? 23.092 -0.150 7.871 1.00 32.69 176 THR A CA 1
ATOM 1386 C C . THR A 1 176 ? 22.816 0.361 6.455 1.00 32.69 176 THR A C 1
ATOM 1388 O O . THR A 1 176 ? 23.608 1.153 5.949 1.00 32.69 176 THR A O 1
ATOM 1391 N N . ILE A 1 177 ? 21.691 0.021 5.814 1.00 41.66 177 ILE A N 1
ATOM 1392 C CA . ILE A 1 177 ? 21.347 0.619 4.511 1.00 41.66 177 ILE A CA 1
ATOM 1393 C C . ILE A 1 177 ? 20.159 1.564 4.679 1.00 41.66 177 ILE A C 1
ATOM 1395 O O . ILE A 1 177 ? 19.009 1.162 4.811 1.00 41.66 177 ILE A O 1
ATOM 1399 N N . VAL A 1 178 ? 20.490 2.850 4.748 1.00 43.78 178 VAL A N 1
ATOM 1400 C CA . VAL A 1 178 ? 19.564 3.962 4.955 1.00 43.78 178 VAL A CA 1
ATOM 1401 C C . VAL A 1 178 ? 18.827 4.265 3.645 1.00 43.78 178 VAL A C 1
ATOM 1403 O O . VAL A 1 178 ? 19.465 4.435 2.612 1.00 43.78 178 VAL A O 1
ATOM 1406 N N . GLN A 1 179 ? 17.497 4.396 3.743 1.00 49.19 179 GLN A N 1
ATOM 1407 C CA . GLN A 1 179 ? 16.578 5.023 2.771 1.00 49.19 179 GLN A CA 1
ATOM 1408 C C . GLN A 1 179 ? 16.064 4.218 1.567 1.00 49.19 179 GLN A C 1
ATOM 1410 O O . GLN A 1 179 ? 15.762 4.827 0.545 1.00 49.19 179 GLN A O 1
ATOM 1415 N N . ILE A 1 180 ? 15.853 2.900 1.669 1.00 69.38 180 ILE A N 1
ATOM 1416 C CA . ILE A 1 180 ? 15.101 2.220 0.598 1.00 69.38 180 ILE A CA 1
ATOM 1417 C C . ILE A 1 180 ? 14.003 1.294 1.122 1.00 69.38 180 ILE A C 1
ATOM 1419 O O . ILE A 1 180 ? 12.846 1.486 0.776 1.00 69.38 180 ILE A O 1
ATOM 1423 N N . GLY A 1 181 ? 14.320 0.398 2.045 1.00 69.56 181 GLY A N 1
ATOM 1424 C CA . GLY A 1 181 ? 13.354 -0.389 2.804 1.00 69.56 181 GLY A CA 1
ATOM 1425 C C . GLY A 1 181 ? 14.064 -1.054 3.976 1.00 69.56 181 GLY A C 1
ATOM 1426 O O . GLY A 1 181 ? 15.292 -1.168 3.970 1.00 69.56 181 GLY A O 1
ATOM 1427 N N . ASP A 1 182 ? 13.321 -1.451 4.998 1.00 87.06 182 ASP A N 1
ATOM 1428 C CA . ASP A 1 182 ? 13.853 -2.088 6.202 1.00 87.06 182 ASP A CA 1
ATOM 1429 C C . ASP A 1 182 ? 13.128 -3.416 6.472 1.00 87.06 182 ASP A C 1
ATOM 1431 O O . ASP A 1 182 ? 12.094 -3.449 7.153 1.00 87.06 182 ASP A O 1
ATOM 1435 N N . PRO A 1 183 ? 13.677 -4.540 5.973 1.00 88.44 183 PRO A N 1
ATOM 1436 C CA . PRO A 1 183 ? 13.077 -5.855 6.167 1.00 88.44 183 PRO A CA 1
ATOM 1437 C C . PRO A 1 183 ? 12.914 -6.242 7.642 1.00 88.44 183 PRO A C 1
ATOM 1439 O O . PRO A 1 183 ? 11.974 -6.959 7.986 1.00 88.44 183 PRO A O 1
ATOM 1442 N N . ILE A 1 184 ? 13.789 -5.749 8.529 1.00 88.88 184 ILE A N 1
ATOM 1443 C CA . ILE A 1 184 ? 13.728 -6.047 9.964 1.00 88.88 184 ILE A CA 1
ATOM 1444 C C . ILE A 1 184 ? 12.517 -5.344 10.568 1.00 88.88 184 ILE A C 1
ATOM 1446 O O . ILE A 1 184 ? 11.713 -5.976 11.257 1.00 88.88 184 ILE A O 1
ATOM 1450 N N . THR A 1 185 ? 12.363 -4.049 10.284 1.00 91.19 185 THR A N 1
ATOM 1451 C CA . THR A 1 185 ? 11.192 -3.276 10.719 1.00 91.19 185 THR A CA 1
ATOM 1452 C C . THR A 1 185 ? 9.904 -3.877 10.159 1.00 91.19 185 THR A C 1
ATOM 1454 O O . THR A 1 185 ? 8.937 -4.048 10.902 1.00 91.19 185 THR A O 1
ATOM 1457 N N . GLN A 1 186 ? 9.899 -4.316 8.898 1.00 92.50 186 GLN A N 1
ATOM 1458 C CA . GLN A 1 186 ? 8.739 -4.996 8.330 1.00 92.50 186 GLN A CA 1
ATOM 1459 C C . GLN A 1 186 ? 8.428 -6.334 9.014 1.00 92.50 186 GLN A C 1
ATOM 1461 O O . GLN A 1 186 ? 7.260 -6.637 9.260 1.00 92.50 186 GLN A O 1
ATOM 1466 N N . LYS A 1 187 ? 9.439 -7.144 9.349 1.00 92.62 187 LYS A N 1
ATOM 1467 C CA . LYS A 1 187 ? 9.213 -8.420 10.042 1.00 92.62 187 LYS A CA 1
ATOM 1468 C C . LYS A 1 187 ? 8.670 -8.204 11.454 1.00 92.62 187 LYS A C 1
ATOM 1470 O O . LYS A 1 187 ? 7.749 -8.914 11.858 1.00 92.62 187 LYS A O 1
ATOM 1475 N N . LYS A 1 188 ? 9.178 -7.200 12.177 1.00 95.44 188 LYS A N 1
ATOM 1476 C CA . LYS A 1 188 ? 8.622 -6.764 13.470 1.00 95.44 188 LYS A CA 1
ATOM 1477 C C . LYS A 1 188 ? 7.149 -6.370 13.334 1.00 95.44 188 LYS A C 1
ATOM 1479 O O . LYS A 1 188 ? 6.317 -6.885 14.078 1.00 95.44 188 LYS A O 1
ATOM 1484 N N . LEU A 1 189 ? 6.824 -5.530 12.346 1.00 96.19 189 LEU A N 1
ATOM 1485 C CA . LEU A 1 189 ? 5.454 -5.101 12.051 1.00 96.19 189 LEU A CA 1
ATOM 1486 C C . LEU A 1 189 ? 4.534 -6.286 11.733 1.00 96.19 189 LEU A C 1
ATOM 1488 O O . LEU A 1 189 ? 3.458 -6.391 12.314 1.00 96.19 189 LEU A O 1
ATOM 1492 N N . SER A 1 190 ? 4.973 -7.199 10.864 1.00 96.31 190 SER A N 1
ATOM 1493 C CA . SER A 1 190 ? 4.217 -8.399 10.488 1.00 96.31 190 SER A CA 1
ATOM 1494 C C . SER A 1 190 ? 3.924 -9.286 11.700 1.00 96.31 190 SER A C 1
ATOM 1496 O O . SER A 1 190 ? 2.768 -9.622 11.946 1.00 96.31 190 SER A O 1
ATOM 1498 N N . ASN A 1 191 ? 4.935 -9.600 12.516 1.00 97.12 191 ASN A N 1
ATOM 1499 C CA . ASN A 1 191 ? 4.747 -10.419 13.716 1.00 97.12 191 ASN A CA 1
ATOM 1500 C C . ASN A 1 191 ? 3.792 -9.753 14.723 1.00 97.12 191 ASN A C 1
ATOM 1502 O O . ASN A 1 191 ? 2.947 -10.426 15.313 1.00 97.12 191 ASN A O 1
ATOM 1506 N N . ALA A 1 192 ? 3.903 -8.433 14.904 1.00 98.25 192 ALA A N 1
ATOM 1507 C CA . ALA A 1 192 ? 3.030 -7.683 15.799 1.00 98.25 192 ALA A CA 1
ATOM 1508 C C . ALA A 1 192 ? 1.578 -7.642 15.301 1.00 98.25 192 ALA A C 1
ATOM 1510 O O . ALA A 1 192 ? 0.654 -7.797 16.099 1.00 98.25 192 ALA A O 1
ATOM 1511 N N . ALA A 1 193 ? 1.376 -7.459 13.992 1.00 98.06 193 ALA A N 1
ATOM 1512 C CA . ALA A 1 193 ? 0.058 -7.477 13.365 1.00 98.06 193 ALA A CA 1
ATOM 1513 C C . ALA A 1 193 ? -0.608 -8.854 13.509 1.00 98.06 193 ALA A C 1
ATOM 1515 O O . ALA A 1 193 ? -1.757 -8.925 13.936 1.00 98.06 193 ALA A O 1
ATOM 1516 N N . LEU A 1 194 ? 0.125 -9.944 13.258 1.00 97.94 194 LEU A N 1
ATOM 1517 C CA . LEU A 1 194 ? -0.388 -11.310 13.414 1.00 97.94 194 LEU A CA 1
ATOM 1518 C C . LEU A 1 194 ? -0.750 -11.632 14.873 1.00 97.94 194 LEU A C 1
ATOM 1520 O O . LEU A 1 194 ? -1.834 -12.151 15.126 1.00 97.94 194 LEU A O 1
ATOM 1524 N N . GLU A 1 195 ? 0.084 -11.251 15.849 1.00 98.50 195 GLU A N 1
ATOM 1525 C CA . GLU A 1 195 ? -0.260 -11.426 17.271 1.00 98.50 195 GLU A CA 1
ATOM 1526 C C . GLU A 1 195 ? -1.497 -10.594 17.660 1.00 98.50 195 GLU A C 1
ATOM 1528 O O . GLU A 1 195 ? -2.382 -11.075 18.369 1.00 98.50 195 GLU A O 1
ATOM 1533 N N . ALA A 1 196 ? -1.604 -9.355 17.170 1.00 98.56 196 ALA A N 1
ATOM 1534 C CA . ALA A 1 196 ? -2.767 -8.507 17.423 1.00 98.56 196 ALA A CA 1
ATOM 1535 C C . ALA A 1 196 ? -4.051 -9.034 16.751 1.00 98.56 196 ALA A C 1
ATOM 1537 O O . ALA A 1 196 ? -5.132 -8.900 17.330 1.00 98.56 196 ALA A O 1
ATOM 1538 N N . ARG A 1 197 ? -3.945 -9.663 15.572 1.00 98.12 197 ARG A N 1
ATOM 1539 C CA . ARG A 1 197 ? -5.044 -10.360 14.888 1.00 98.12 197 ARG A CA 1
ATOM 1540 C C . ARG A 1 197 ? -5.549 -11.533 15.715 1.00 98.12 197 ARG A C 1
ATOM 1542 O O . ARG A 1 197 ? -6.755 -11.642 15.915 1.00 98.12 197 ARG A O 1
ATOM 1549 N N . ASP A 1 198 ? -4.644 -12.387 16.190 1.00 98.06 198 ASP A N 1
ATOM 1550 C CA . ASP A 1 198 ? -4.992 -13.607 16.935 1.00 98.06 198 ASP A CA 1
ATOM 1551 C C . ASP A 1 198 ? -5.694 -13.289 18.259 1.00 98.06 198 ASP A C 1
ATOM 1553 O O . ASP A 1 198 ? -6.546 -14.043 18.726 1.00 98.06 198 ASP A O 1
ATOM 1557 N N . LEU A 1 199 ? -5.387 -12.123 18.830 1.00 98.25 199 LEU A N 1
ATOM 1558 C CA . LEU A 1 199 ? -6.059 -11.566 20.002 1.00 98.25 199 LEU A CA 1
ATOM 1559 C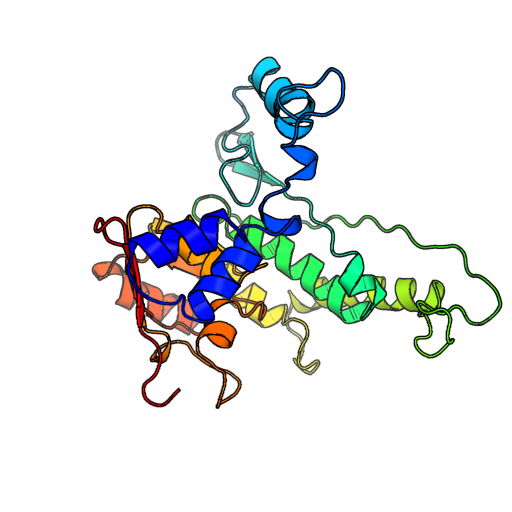 C . LEU A 1 199 ? -7.330 -10.761 19.668 1.00 98.25 199 LEU A C 1
ATOM 1561 O O . LEU A 1 199 ? -7.989 -10.264 20.579 1.00 98.25 199 LEU A O 1
ATOM 1565 N N . GLY A 1 200 ? -7.681 -10.604 18.389 1.00 98.12 200 GLY A N 1
ATOM 1566 C CA . GLY A 1 200 ? -8.877 -9.884 17.944 1.00 98.12 200 GLY A CA 1
ATOM 1567 C C . GLY A 1 200 ? -8.842 -8.377 18.212 1.00 98.12 200 GLY A C 1
ATOM 1568 O O . GLY A 1 200 ? -9.887 -7.771 18.438 1.00 98.12 200 GLY A O 1
ATOM 1569 N N . LEU A 1 201 ? -7.655 -7.760 18.220 1.00 98.56 201 LEU A N 1
ATOM 1570 C CA . LEU A 1 201 ? -7.491 -6.384 18.700 1.00 98.56 201 LEU A CA 1
ATOM 1571 C C . LEU A 1 201 ? -7.907 -5.311 17.691 1.00 98.56 201 LEU A C 1
ATOM 1573 O O . LEU A 1 201 ? -8.132 -4.179 18.108 1.00 98.56 201 LEU A O 1
ATOM 1577 N N . TYR A 1 202 ? -8.027 -5.628 16.401 1.00 98.38 202 TYR A N 1
ATOM 1578 C CA . TYR A 1 202 ? -8.406 -4.673 15.356 1.00 98.38 202 TYR A CA 1
ATOM 1579 C C . TYR A 1 202 ? -9.424 -5.249 14.367 1.00 98.38 202 TYR A C 1
ATOM 1581 O O . TYR A 1 202 ? -9.600 -6.463 14.236 1.00 98.38 202 TYR A O 1
ATOM 1589 N N . ASN A 1 203 ? -10.104 -4.349 13.657 1.00 96.81 203 ASN A N 1
ATOM 1590 C CA . ASN A 1 203 ? -11.188 -4.694 12.738 1.00 96.81 203 ASN A CA 1
ATOM 1591 C C . ASN A 1 203 ? -10.754 -4.745 11.276 1.00 96.81 203 ASN A C 1
ATOM 1593 O O . ASN A 1 203 ? -11.318 -5.529 10.517 1.00 96.81 203 ASN A O 1
ATOM 1597 N N . ALA A 1 204 ? -9.767 -3.934 10.898 1.00 96.94 204 ALA A N 1
ATOM 1598 C CA . ALA A 1 204 ? -9.246 -3.863 9.541 1.00 96.94 204 ALA A CA 1
ATOM 1599 C C . ALA A 1 204 ? -7.775 -3.434 9.545 1.00 96.94 204 ALA A C 1
ATOM 1601 O O . ALA A 1 204 ? -7.331 -2.731 10.461 1.00 96.94 204 ALA A O 1
ATOM 1602 N N . ILE A 1 205 ? -7.053 -3.855 8.512 1.00 97.81 205 ILE A N 1
ATOM 1603 C CA . ILE A 1 205 ? -5.649 -3.552 8.248 1.00 97.81 205 ILE A CA 1
ATOM 1604 C C . ILE A 1 205 ? -5.474 -3.370 6.737 1.00 97.81 205 ILE A C 1
ATOM 1606 O O . ILE A 1 205 ? -6.166 -4.019 5.964 1.00 97.81 205 ILE A O 1
ATOM 1610 N N . THR A 1 206 ? -4.583 -2.479 6.318 1.00 96.62 206 THR A N 1
ATOM 1611 C CA . THR A 1 206 ? -4.146 -2.370 4.920 1.00 96.62 206 THR A CA 1
ATOM 1612 C C . THR A 1 206 ? -2.735 -1.786 4.864 1.00 96.62 206 THR A C 1
ATOM 1614 O O . THR A 1 206 ? -2.273 -1.156 5.826 1.00 96.62 206 THR A O 1
ATOM 1617 N N . ASP A 1 207 ? -2.020 -2.019 3.771 1.00 95.50 207 ASP A N 1
ATOM 1618 C CA . ASP A 1 207 ? -0.679 -1.491 3.571 1.00 95.50 207 ASP A CA 1
ATOM 1619 C C . ASP A 1 207 ? -0.688 -0.001 3.185 1.00 95.50 207 ASP A C 1
ATOM 1621 O O . ASP A 1 207 ? -1.690 0.581 2.770 1.00 95.50 207 ASP A O 1
ATOM 1625 N N . ASN A 1 208 ? 0.458 0.652 3.367 1.00 94.31 208 ASN A N 1
ATOM 1626 C CA . ASN A 1 208 ? 0.709 1.986 2.836 1.00 94.31 208 ASN A CA 1
ATOM 1627 C C . ASN A 1 208 ? 1.703 1.906 1.672 1.00 94.31 208 ASN A C 1
ATOM 1629 O O . ASN A 1 208 ? 2.906 2.103 1.865 1.00 94.31 208 ASN A O 1
ATOM 1633 N N . GLY A 1 209 ? 1.189 1.610 0.481 1.00 89.50 209 GLY A N 1
ATOM 1634 C CA . GLY A 1 209 ? 1.912 1.654 -0.789 1.00 89.50 209 GLY A CA 1
ATOM 1635 C C . GLY A 1 209 ? 1.734 2.980 -1.536 1.00 89.50 209 GLY A C 1
ATOM 1636 O O . GLY A 1 209 ? 1.945 4.063 -0.978 1.00 89.50 209 GLY A O 1
ATOM 1637 N N . ALA A 1 210 ? 1.354 2.882 -2.814 1.00 87.69 210 ALA A N 1
ATOM 1638 C CA . ALA A 1 210 ? 1.166 4.032 -3.697 1.00 87.69 210 ALA A CA 1
ATOM 1639 C C . ALA A 1 210 ? 0.102 5.003 -3.155 1.00 87.69 210 ALA A C 1
ATOM 1641 O O . ALA A 1 210 ? -0.982 4.593 -2.742 1.00 87.69 210 ALA A O 1
ATOM 1642 N N . GLY A 1 211 ? 0.406 6.302 -3.139 1.00 90.00 211 GLY A N 1
ATOM 1643 C CA . GLY A 1 211 ? -0.483 7.325 -2.568 1.00 90.00 211 GLY A CA 1
ATOM 1644 C C . GLY A 1 211 ? -0.563 7.356 -1.031 1.00 90.00 211 GLY A C 1
ATOM 1645 O O . GLY A 1 211 ? -1.276 8.198 -0.479 1.00 90.00 211 GLY A O 1
ATOM 1646 N N . GLY A 1 212 ? 0.175 6.496 -0.322 1.00 93.88 212 GLY A N 1
ATOM 1647 C CA . GLY A 1 212 ? 0.429 6.635 1.111 1.00 93.88 212 GLY A CA 1
ATOM 1648 C C . GLY A 1 212 ? -0.807 6.536 2.009 1.00 93.88 212 GLY A C 1
ATOM 1649 O O . GLY A 1 212 ? -1.612 5.613 1.892 1.00 93.88 212 GLY A O 1
ATOM 1650 N N . LEU A 1 213 ? -0.934 7.478 2.953 1.00 96.75 213 LEU A N 1
ATOM 1651 C CA . LEU A 1 213 ? -2.079 7.542 3.873 1.00 96.75 213 LEU A CA 1
ATOM 1652 C C . LEU A 1 213 ? -3.366 7.944 3.142 1.00 96.75 213 LEU A C 1
ATOM 1654 O O . LEU A 1 213 ? -4.451 7.541 3.552 1.00 96.75 213 LEU A O 1
ATOM 1658 N N . SER A 1 214 ? -3.241 8.713 2.055 1.00 95.94 214 SER A N 1
ATOM 1659 C CA . SER A 1 214 ? -4.376 9.133 1.232 1.00 95.94 214 SER A CA 1
ATOM 1660 C C . SER A 1 214 ? -5.146 7.948 0.659 1.00 95.94 214 SER A C 1
ATOM 1662 O O . SER A 1 214 ? -6.371 7.910 0.783 1.00 95.94 214 SER A O 1
ATOM 1664 N N . SER A 1 215 ? -4.435 6.957 0.103 1.00 94.25 215 SER A N 1
ATOM 1665 C CA . SER A 1 215 ? -5.069 5.741 -0.428 1.00 94.25 215 SER A CA 1
ATOM 1666 C C . SER A 1 215 ? -5.588 4.860 0.702 1.00 94.25 215 SER A C 1
ATOM 1668 O O . SER A 1 215 ? -6.783 4.584 0.755 1.00 94.25 215 SER A O 1
ATOM 1670 N N . SER A 1 216 ? -4.732 4.498 1.665 1.00 95.56 216 SER A N 1
ATOM 1671 C CA . SER A 1 216 ? -5.098 3.525 2.702 1.00 95.56 216 SER A CA 1
ATOM 1672 C C . SER A 1 216 ? -6.301 3.975 3.538 1.00 95.56 216 SER A C 1
ATOM 1674 O O . SER A 1 216 ? -7.267 3.234 3.712 1.00 95.56 216 SER A O 1
ATOM 1676 N N . ILE A 1 217 ? -6.287 5.218 4.029 1.00 96.88 217 ILE A N 1
ATOM 1677 C CA . ILE A 1 217 ? -7.364 5.757 4.865 1.00 96.88 217 ILE A CA 1
ATOM 1678 C C . ILE A 1 217 ? -8.579 6.097 4.006 1.00 96.88 217 ILE A C 1
ATOM 1680 O O . ILE A 1 217 ? -9.705 5.899 4.456 1.00 96.88 217 ILE A O 1
ATOM 1684 N N . GLY A 1 218 ? -8.374 6.572 2.773 1.00 94.62 218 GLY A N 1
ATOM 1685 C CA . GLY A 1 218 ? -9.459 6.844 1.832 1.00 94.62 218 GLY A CA 1
ATOM 1686 C C . GLY A 1 218 ? -10.267 5.593 1.481 1.00 94.62 218 GLY A C 1
ATOM 1687 O O . GLY A 1 218 ? -11.496 5.648 1.446 1.00 94.62 218 GLY A O 1
ATOM 1688 N N . GLU A 1 219 ? -9.591 4.465 1.271 1.00 92.12 219 GLU A N 1
ATOM 1689 C CA . GLU A 1 219 ? -10.210 3.173 0.963 1.00 92.12 219 GLU A CA 1
ATOM 1690 C C . GLU A 1 219 ? -10.930 2.576 2.177 1.00 92.12 219 GLU A C 1
ATOM 1692 O O . GLU A 1 219 ? -12.091 2.174 2.069 1.00 92.12 219 GLU A O 1
ATOM 1697 N N . MET A 1 220 ? -10.286 2.579 3.350 1.00 94.69 220 MET A N 1
ATOM 1698 C CA . MET A 1 220 ? -10.895 2.087 4.593 1.00 94.69 220 MET A CA 1
ATOM 1699 C C . MET A 1 220 ? -12.068 2.963 5.057 1.00 94.69 220 MET A C 1
ATOM 1701 O O . MET A 1 220 ? -13.069 2.461 5.563 1.00 94.69 220 MET A O 1
ATOM 1705 N N . GLY A 1 221 ? -11.948 4.280 4.891 1.00 94.94 221 GLY A N 1
ATOM 1706 C CA . GLY A 1 221 ? -12.851 5.294 5.428 1.00 94.94 221 GLY A CA 1
ATOM 1707 C C . GLY A 1 221 ? -13.884 5.808 4.433 1.00 94.94 221 GLY A C 1
ATOM 1708 O O . GLY A 1 221 ? -14.237 6.986 4.487 1.00 94.94 221 GLY A O 1
ATOM 1709 N N . LYS A 1 222 ? -14.380 4.956 3.527 1.00 92.81 222 LYS A N 1
ATOM 1710 C CA . LYS A 1 222 ? -15.360 5.336 2.489 1.00 92.81 222 LYS A CA 1
ATOM 1711 C C . LYS A 1 222 ? -16.618 6.032 3.042 1.00 92.81 222 LYS A C 1
ATOM 1713 O O . LYS A 1 222 ? -17.221 6.844 2.343 1.00 92.81 222 LYS A O 1
ATOM 1718 N N . ASP A 1 223 ? -16.997 5.711 4.280 1.00 95.12 223 ASP A N 1
ATOM 1719 C CA . ASP A 1 223 ? -18.181 6.244 4.962 1.00 95.12 223 ASP A CA 1
ATOM 1720 C C . ASP A 1 223 ? -17.879 7.532 5.758 1.00 95.12 223 ASP A C 1
ATOM 1722 O O . ASP A 1 223 ? -18.796 8.246 6.167 1.00 95.12 223 ASP A O 1
ATOM 1726 N N . GLY A 1 224 ? -16.600 7.891 5.906 1.00 97.62 224 GLY A N 1
ATOM 1727 C CA . GLY A 1 224 ? -16.133 9.099 6.580 1.00 97.62 224 GLY A CA 1
ATOM 1728 C C . GLY A 1 224 ? -14.948 8.857 7.518 1.00 97.62 224 GLY A C 1
ATOM 1729 O O . GLY A 1 224 ? -14.768 7.781 8.089 1.00 97.62 224 GLY A O 1
ATOM 1730 N N . PHE A 1 225 ? -14.121 9.885 7.697 1.00 97.94 225 PHE A N 1
ATOM 1731 C CA . PHE A 1 225 ? -13.021 9.874 8.661 1.00 97.94 225 PHE A CA 1
ATOM 1732 C C . PHE A 1 225 ? -12.575 11.282 9.040 1.00 97.94 225 PHE A C 1
ATOM 1734 O O . PHE A 1 225 ? -12.774 12.250 8.301 1.00 97.94 225 PHE A O 1
ATOM 1741 N N . GLU A 1 226 ? -11.916 11.382 10.189 1.00 98.38 226 GLU A N 1
ATOM 1742 C CA . GLU A 1 226 ? -11.166 12.560 10.596 1.00 98.38 226 GLU A CA 1
ATOM 1743 C C . GLU A 1 226 ? -9.743 12.170 11.001 1.00 98.38 226 GLU A C 1
ATOM 1745 O O . GLU A 1 226 ? -9.551 11.323 11.868 1.00 98.38 226 GLU A O 1
ATOM 1750 N N . VAL A 1 227 ? -8.743 12.809 10.393 1.00 98.00 227 VAL A N 1
ATOM 1751 C CA . VAL A 1 227 ? -7.314 12.587 10.655 1.00 98.00 227 VAL A CA 1
ATOM 1752 C C . VAL A 1 227 ? -6.630 13.906 10.991 1.00 98.00 227 VAL A C 1
ATOM 1754 O O . VAL A 1 227 ? -6.949 14.945 10.422 1.00 98.00 227 VAL A O 1
ATOM 1757 N N . ASP A 1 228 ? -5.655 13.862 11.892 1.00 97.75 228 ASP A N 1
ATOM 1758 C CA . ASP A 1 228 ? -4.770 14.961 12.260 1.00 97.75 228 ASP A CA 1
ATOM 1759 C C . ASP A 1 228 ? -3.319 14.621 11.905 1.00 97.75 228 ASP A C 1
ATOM 1761 O O . ASP A 1 228 ? -2.652 13.832 12.580 1.00 97.75 228 ASP A O 1
ATOM 1765 N N . LEU A 1 229 ? -2.819 15.252 10.840 1.00 96.38 229 LEU A N 1
ATOM 1766 C CA . LEU A 1 229 ? -1.473 15.018 10.319 1.00 96.38 229 LEU A CA 1
ATOM 1767 C C . LEU A 1 229 ? -0.373 15.488 11.271 1.00 96.38 229 LEU A C 1
ATOM 1769 O O . LEU A 1 229 ? 0.767 15.055 11.128 1.00 96.38 229 LEU A O 1
ATOM 1773 N N . SER A 1 230 ? -0.682 16.334 12.261 1.00 94.44 230 SER A N 1
ATOM 1774 C CA . SER A 1 230 ? 0.305 16.736 13.272 1.00 94.44 230 SER A CA 1
ATOM 1775 C C . SER A 1 230 ? 0.700 15.597 14.216 1.00 94.44 230 SER A C 1
ATOM 1777 O O . SER A 1 230 ? 1.714 15.701 14.903 1.00 94.44 230 SER A O 1
ATOM 1779 N N . LYS A 1 231 ? -0.077 14.505 14.237 1.00 95.75 231 LYS A N 1
ATOM 1780 C CA . LYS A 1 231 ? 0.181 13.313 15.055 1.00 95.75 231 LYS A CA 1
ATOM 1781 C C . LYS A 1 231 ? 1.018 12.250 14.340 1.00 95.75 231 LYS A C 1
ATOM 1783 O O . LYS A 1 231 ? 1.427 11.284 14.981 1.00 95.75 231 LYS A O 1
ATOM 1788 N N . VAL A 1 232 ? 1.227 12.386 13.030 1.00 95.56 232 VAL A N 1
ATOM 1789 C CA . VAL A 1 232 ? 2.002 11.424 12.236 1.00 95.56 232 VAL A CA 1
ATOM 1790 C C . VAL A 1 232 ? 3.468 11.493 12.667 1.00 95.56 232 VAL A C 1
ATOM 1792 O O . VAL A 1 232 ? 4.032 12.579 12.785 1.00 95.56 232 VAL A O 1
ATOM 1795 N N . LEU A 1 233 ? 4.094 10.336 12.891 1.00 93.56 233 LEU A N 1
ATOM 1796 C CA . LEU A 1 233 ? 5.527 10.255 13.184 1.00 93.56 233 LEU A CA 1
ATOM 1797 C C . LEU A 1 233 ? 6.319 10.562 11.908 1.00 93.56 233 LEU A C 1
ATOM 1799 O O . LEU A 1 233 ? 6.224 9.834 10.919 1.00 93.56 233 LEU A O 1
ATOM 1803 N N . LEU A 1 234 ? 7.081 11.655 11.923 1.00 91.06 234 LEU A N 1
ATOM 1804 C CA . LEU A 1 234 ? 7.878 12.104 10.784 1.00 91.06 234 LEU A CA 1
ATOM 1805 C C . LEU A 1 234 ? 9.360 11.830 11.032 1.00 91.06 234 LEU A C 1
ATOM 1807 O O . LEU A 1 234 ? 9.881 12.121 12.105 1.00 91.06 234 LEU A O 1
ATOM 1811 N N . LYS A 1 235 ? 10.052 11.321 10.008 1.00 84.06 235 LYS A N 1
ATOM 1812 C CA . LYS A 1 235 ? 11.520 11.194 10.020 1.00 84.06 235 LYS A CA 1
ATOM 1813 C C . LYS A 1 235 ? 12.221 12.526 9.736 1.00 84.06 235 LYS A C 1
ATOM 1815 O O . LYS A 1 235 ? 13.338 12.731 10.193 1.00 84.06 235 LYS A O 1
ATOM 1820 N N . ASN A 1 236 ? 11.566 13.408 8.977 1.00 79.38 236 ASN A N 1
ATOM 1821 C CA . ASN A 1 236 ? 12.087 14.711 8.582 1.00 79.38 236 ASN A CA 1
ATOM 1822 C C . ASN A 1 236 ? 11.113 15.813 9.006 1.00 79.38 236 ASN A C 1
ATOM 1824 O O . ASN A 1 236 ? 9.918 15.748 8.706 1.00 79.38 236 ASN A O 1
ATOM 1828 N N . ASP A 1 237 ? 11.639 16.851 9.647 1.00 81.50 237 ASP A N 1
ATOM 1829 C CA . ASP A 1 237 ? 10.877 18.062 9.926 1.00 81.50 237 ASP A CA 1
ATOM 1830 C C . ASP A 1 237 ? 10.581 18.846 8.639 1.00 81.50 237 ASP A C 1
ATOM 1832 O O . ASP A 1 237 ? 11.180 18.639 7.586 1.00 81.50 237 ASP A O 1
ATOM 1836 N N . GLY A 1 238 ? 9.636 19.785 8.720 1.00 84.19 238 GLY A N 1
ATOM 1837 C CA . GLY A 1 238 ? 9.386 20.730 7.625 1.00 84.19 238 GLY A CA 1
ATOM 1838 C C . GLY A 1 238 ? 8.543 20.218 6.450 1.00 84.19 238 GLY A C 1
ATOM 1839 O O . GLY A 1 238 ? 8.120 21.050 5.659 1.00 84.19 238 GLY A O 1
ATOM 1840 N N . MET A 1 239 ? 8.193 18.926 6.385 1.00 89.81 239 MET A N 1
ATOM 1841 C CA . MET A 1 239 ? 7.318 18.391 5.323 1.00 89.81 239 MET A CA 1
ATOM 1842 C C . MET A 1 239 ? 5.973 19.127 5.254 1.00 89.81 239 MET A C 1
ATOM 1844 O O . MET A 1 239 ? 5.331 19.329 6.294 1.00 89.81 239 MET A O 1
ATOM 1848 N N . ALA A 1 240 ? 5.547 19.515 4.055 1.00 92.69 240 ALA A N 1
ATOM 1849 C CA . ALA A 1 240 ? 4.243 20.104 3.795 1.00 92.69 240 ALA A CA 1
ATOM 1850 C C . ALA A 1 240 ? 3.117 19.083 4.062 1.00 92.69 240 ALA A C 1
ATOM 1852 O O . ALA A 1 240 ? 3.343 17.872 3.987 1.00 92.69 240 ALA A O 1
ATOM 1853 N N . PRO A 1 241 ? 1.883 19.526 4.367 1.00 94.62 241 PRO A N 1
ATOM 1854 C CA . PRO A 1 241 ? 0.799 18.606 4.710 1.00 94.62 241 PRO A CA 1
ATOM 1855 C C . PRO A 1 241 ? 0.500 17.572 3.618 1.00 94.62 241 PRO A C 1
ATOM 1857 O O . PRO A 1 241 ? 0.284 16.401 3.924 1.00 94.62 241 PRO A O 1
ATOM 1860 N N . TRP A 1 242 ? 0.536 17.981 2.346 1.00 94.44 242 TRP A N 1
ATOM 1861 C CA . TRP A 1 242 ? 0.328 17.069 1.224 1.00 94.44 242 TRP A CA 1
ATOM 1862 C C . TRP A 1 242 ? 1.449 16.028 1.104 1.00 94.44 242 TRP A C 1
ATOM 1864 O O . TRP A 1 242 ? 1.143 14.869 0.843 1.00 94.44 242 TRP A O 1
ATOM 1874 N N . GLU A 1 243 ? 2.708 16.393 1.380 1.00 93.56 243 GLU A N 1
ATOM 1875 C CA . GLU A 1 243 ? 3.851 15.467 1.363 1.00 93.56 243 GLU A CA 1
ATOM 1876 C C . GLU A 1 243 ? 3.704 14.389 2.438 1.00 93.56 243 GLU A C 1
ATOM 1878 O O . GLU A 1 243 ? 3.959 13.219 2.176 1.00 93.56 243 GLU A O 1
ATOM 1883 N N . ILE A 1 244 ? 3.253 14.763 3.641 1.00 95.06 244 ILE A N 1
ATOM 1884 C CA . ILE A 1 244 ? 2.972 13.803 4.721 1.00 95.06 244 ILE A CA 1
ATOM 1885 C C . ILE A 1 244 ? 1.865 12.835 4.286 1.00 95.06 244 ILE A C 1
ATOM 1887 O O . ILE A 1 244 ? 1.963 11.628 4.505 1.00 95.06 244 ILE A O 1
ATOM 1891 N N . TRP A 1 245 ? 0.812 13.374 3.671 1.00 95.94 245 TRP A N 1
ATOM 1892 C CA . TRP A 1 245 ? -0.401 12.638 3.338 1.00 95.94 245 TRP A CA 1
ATOM 1893 C C . TRP A 1 245 ? -0.209 11.605 2.226 1.00 95.94 245 TRP A C 1
ATOM 1895 O O . TRP A 1 245 ? -0.681 10.475 2.353 1.00 95.94 245 TRP A O 1
ATOM 1905 N N . ILE A 1 246 ? 0.515 11.968 1.165 1.00 94.44 246 ILE A N 1
ATOM 1906 C CA . ILE A 1 246 ? 0.739 11.087 0.007 1.00 94.44 246 ILE A CA 1
ATOM 1907 C C . ILE A 1 246 ? 2.079 10.347 0.051 1.00 94.44 246 ILE A C 1
ATOM 1909 O O . ILE A 1 246 ? 2.379 9.606 -0.879 1.00 94.44 246 ILE A O 1
ATOM 1913 N N . SER A 1 247 ? 2.900 10.563 1.088 1.00 92.19 247 SER A N 1
ATOM 1914 C CA . SER A 1 247 ? 4.212 9.919 1.223 1.00 92.19 247 SER A CA 1
ATOM 1915 C C . SER A 1 247 ? 4.104 8.410 1.024 1.00 92.19 247 SER A C 1
ATOM 1917 O O . SER A 1 247 ? 3.288 7.760 1.678 1.00 92.19 247 SER A O 1
ATOM 1919 N N . GLU A 1 248 ? 4.995 7.854 0.207 1.00 90.12 248 GLU A N 1
ATOM 1920 C CA . GLU A 1 248 ? 5.147 6.415 -0.046 1.00 90.12 248 GLU A CA 1
ATOM 1921 C C . GLU A 1 248 ? 6.321 5.826 0.754 1.00 90.12 248 GLU A C 1
ATOM 1923 O O . GLU A 1 248 ? 6.970 4.861 0.346 1.00 90.12 248 GLU A O 1
ATOM 1928 N N . SER A 1 249 ? 6.645 6.423 1.909 1.00 89.75 249 SER A N 1
ATOM 1929 C CA . SER A 1 249 ? 7.653 5.852 2.803 1.00 89.75 249 SER A CA 1
ATOM 1930 C C . SER A 1 249 ? 7.262 4.430 3.213 1.00 89.75 249 SER A C 1
ATOM 1932 O O . SER A 1 249 ? 6.098 4.168 3.532 1.00 89.75 249 SER A O 1
ATOM 1934 N N . GLN A 1 250 ? 8.245 3.536 3.207 1.00 89.06 250 GLN A N 1
ATOM 1935 C CA . GLN A 1 250 ? 8.046 2.097 3.354 1.00 89.06 250 GLN A CA 1
ATOM 1936 C C . GLN A 1 250 ? 7.777 1.666 4.808 1.00 89.06 250 GLN A C 1
ATOM 1938 O O . GLN A 1 250 ? 7.801 2.488 5.726 1.00 89.06 250 GLN A O 1
ATOM 1943 N N . GLU A 1 251 ? 7.467 0.374 4.981 1.00 91.25 251 GLU A N 1
ATOM 1944 C CA . GLU A 1 251 ? 7.213 -0.298 6.269 1.00 91.25 251 GLU A CA 1
ATOM 1945 C C . GLU A 1 251 ? 6.091 0.321 7.113 1.00 91.25 251 GLU A C 1
ATOM 1947 O O . GLU A 1 251 ? 6.171 0.388 8.340 1.00 91.25 251 GLU A O 1
ATOM 1952 N N . ARG A 1 252 ? 5.017 0.769 6.460 1.00 95.44 252 ARG A N 1
ATOM 1953 C CA . ARG A 1 252 ? 3.841 1.325 7.134 1.00 95.44 252 ARG A CA 1
ATOM 1954 C C . ARG A 1 252 ? 2.5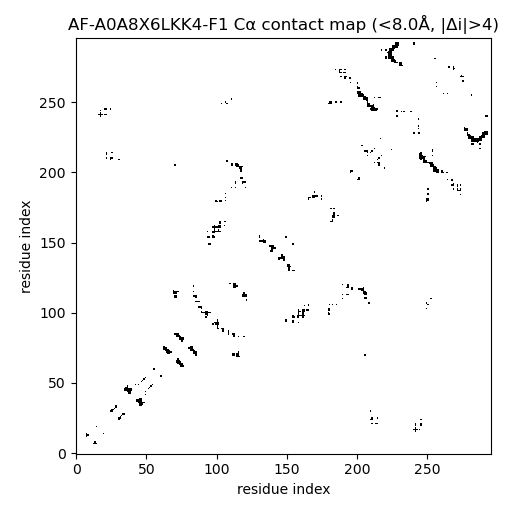82 0.555 6.772 1.00 95.44 252 ARG A C 1
ATOM 1956 O O . ARG A 1 252 ? 2.436 0.067 5.651 1.00 95.44 252 ARG A O 1
ATOM 1963 N N . MET A 1 253 ? 1.682 0.474 7.743 1.00 97.38 253 MET A N 1
ATOM 1964 C CA . MET A 1 253 ? 0.341 -0.073 7.592 1.00 97.38 253 MET A CA 1
ATOM 1965 C C . MET A 1 253 ? -0.651 0.801 8.353 1.00 97.38 253 MET A C 1
ATOM 1967 O O . MET A 1 253 ? -0.315 1.409 9.373 1.00 97.38 253 MET A O 1
ATOM 1971 N N . THR A 1 254 ? -1.887 0.839 7.868 1.00 97.75 254 THR A N 1
ATOM 1972 C CA . THR A 1 254 ? -3.011 1.519 8.516 1.00 97.75 254 THR A CA 1
ATOM 1973 C C . THR A 1 254 ? -3.913 0.473 9.163 1.00 97.75 254 THR A C 1
ATOM 1975 O O . THR A 1 254 ? -4.257 -0.518 8.526 1.00 97.75 254 THR A O 1
ATOM 1978 N N . LEU A 1 255 ? -4.293 0.677 10.429 1.00 98.00 255 LEU A N 1
ATOM 1979 C CA . LEU A 1 255 ? -5.167 -0.236 11.172 1.00 98.00 255 LEU A CA 1
ATOM 1980 C C . LEU A 1 255 ? -6.346 0.509 11.801 1.00 98.00 255 LEU A C 1
ATOM 1982 O O . LEU A 1 255 ? -6.184 1.605 12.337 1.00 98.00 255 LEU A O 1
ATOM 1986 N N . ALA A 1 256 ? -7.519 -0.126 11.794 1.00 97.81 256 ALA A N 1
ATOM 1987 C CA . ALA A 1 256 ? -8.705 0.326 12.520 1.00 97.81 256 ALA A CA 1
ATOM 1988 C C . ALA A 1 256 ? -8.834 -0.451 13.839 1.00 97.81 256 ALA A C 1
ATOM 1990 O O . ALA A 1 256 ? -9.248 -1.614 13.847 1.00 97.81 256 ALA A O 1
ATOM 1991 N N . VAL A 1 257 ? -8.471 0.188 14.951 1.00 98.50 257 VAL A N 1
ATOM 1992 C CA . VAL A 1 257 ? -8.404 -0.426 16.287 1.00 98.50 257 VAL A CA 1
ATOM 1993 C C . VAL A 1 257 ? -9.510 0.160 17.178 1.00 98.50 257 VAL A C 1
ATOM 1995 O O . VAL A 1 257 ? -9.528 1.380 17.344 1.00 98.50 257 VAL A O 1
ATOM 1998 N N . PRO A 1 258 ? -10.412 -0.657 17.762 1.00 98.25 258 PRO A N 1
ATOM 1999 C CA . PRO A 1 258 ? -11.368 -0.193 18.770 1.00 98.25 258 PRO A CA 1
ATOM 2000 C C . PRO A 1 258 ? -10.672 0.481 19.958 1.00 98.25 258 PRO A C 1
ATOM 2002 O O . PRO A 1 258 ? -9.598 0.042 20.384 1.00 98.25 258 PRO A O 1
ATOM 2005 N N . GLU A 1 259 ? -11.274 1.538 20.503 1.00 97.50 259 GLU A N 1
ATOM 2006 C CA . GLU A 1 259 ? -10.662 2.357 21.557 1.00 97.50 259 GLU A CA 1
ATOM 2007 C C . GLU A 1 259 ? -10.336 1.526 22.808 1.00 97.50 259 GLU A C 1
ATOM 2009 O O . GLU A 1 259 ? -9.252 1.647 23.382 1.00 97.50 259 GLU A O 1
ATOM 2014 N N . GLU A 1 260 ? -11.227 0.605 23.168 1.00 98.06 260 GLU A N 1
ATOM 2015 C CA . GLU A 1 260 ? -11.074 -0.337 24.274 1.00 98.06 260 GLU A CA 1
ATOM 2016 C C . GLU A 1 260 ? -9.871 -1.281 24.108 1.00 98.06 260 GLU A C 1
ATOM 2018 O O . GLU A 1 260 ? -9.272 -1.704 25.100 1.00 98.06 260 GLU A O 1
ATOM 2023 N N . ASN A 1 261 ? -9.469 -1.562 22.865 1.00 98.50 261 ASN A N 1
ATOM 2024 C CA . ASN A 1 261 ? -8.350 -2.444 22.543 1.00 98.50 261 ASN A CA 1
ATOM 2025 C C . ASN A 1 261 ? -7.018 -1.692 22.433 1.00 98.50 261 ASN A C 1
ATOM 2027 O O . ASN A 1 261 ? -5.959 -2.322 22.510 1.00 98.50 261 ASN A O 1
ATOM 2031 N N . LEU A 1 262 ? -7.032 -0.358 22.291 1.00 97.88 262 LEU A N 1
ATOM 2032 C CA . LEU A 1 262 ? -5.820 0.452 22.112 1.00 97.88 262 LEU A CA 1
ATOM 2033 C C . LEU A 1 262 ? -4.738 0.218 23.182 1.00 97.88 262 LEU A C 1
ATOM 2035 O O . LEU A 1 262 ? -3.563 0.175 22.800 1.00 97.88 262 LEU A O 1
ATOM 2039 N N . PRO A 1 263 ? -5.048 0.065 24.489 1.00 98.50 263 PRO A N 1
ATOM 2040 C CA . PRO A 1 263 ? -4.020 -0.198 25.495 1.00 98.50 263 PRO A CA 1
ATOM 2041 C C . PRO A 1 263 ? -3.269 -1.511 25.242 1.00 98.50 263 PRO A C 1
ATOM 2043 O O . PRO A 1 263 ? -2.037 -1.518 25.231 1.00 98.50 263 PRO A O 1
ATOM 2046 N N . MET A 1 264 ? -4.002 -2.599 24.978 1.00 98.50 264 MET A N 1
ATOM 2047 C CA . MET A 1 264 ? -3.411 -3.907 24.683 1.00 98.50 264 MET A CA 1
ATOM 2048 C C . MET A 1 264 ? -2.672 -3.881 23.343 1.00 98.50 264 MET A C 1
ATOM 2050 O O . MET A 1 264 ? -1.534 -4.332 23.252 1.00 98.50 264 MET A O 1
ATOM 2054 N N . PHE A 1 265 ? -3.268 -3.273 22.317 1.00 98.62 265 PHE A N 1
ATOM 2055 C CA . PHE A 1 265 ? -2.653 -3.128 21.000 1.00 98.62 265 PHE A CA 1
ATOM 2056 C C . PHE A 1 265 ? -1.295 -2.416 21.080 1.00 98.62 265 PHE A C 1
ATOM 2058 O O . PHE A 1 265 ? -0.294 -2.917 20.571 1.00 98.62 265 PHE A O 1
ATOM 2065 N N . LYS A 1 266 ? -1.215 -1.288 21.799 1.00 98.50 266 LYS A N 1
ATOM 2066 C CA . LYS A 1 266 ? 0.050 -0.567 22.020 1.00 98.50 266 LYS A CA 1
ATOM 2067 C C . LYS A 1 266 ? 1.071 -1.400 22.795 1.00 98.50 266 LYS A C 1
ATOM 2069 O O . LYS A 1 266 ? 2.266 -1.279 22.534 1.00 98.50 266 LYS A O 1
ATOM 2074 N N . GLN A 1 267 ? 0.628 -2.238 23.734 1.00 98.50 267 GLN A N 1
ATOM 2075 C CA . GLN A 1 267 ? 1.515 -3.149 24.457 1.00 98.50 267 GLN A CA 1
ATOM 2076 C C . GLN A 1 267 ? 2.121 -4.208 23.526 1.00 98.50 267 GLN A C 1
ATOM 2078 O O . GLN A 1 267 ? 3.329 -4.439 23.601 1.00 98.50 267 GLN A O 1
ATOM 2083 N N . ILE A 1 268 ? 1.323 -4.801 22.630 1.00 98.56 268 ILE A N 1
ATOM 2084 C CA . ILE A 1 268 ? 1.804 -5.752 21.614 1.00 98.56 268 ILE A CA 1
ATOM 2085 C C . ILE A 1 268 ? 2.787 -5.074 20.659 1.00 98.56 268 ILE A C 1
ATOM 2087 O O . ILE A 1 268 ? 3.893 -5.569 20.466 1.00 98.56 268 ILE A O 1
ATOM 2091 N N . MET A 1 269 ? 2.445 -3.902 20.125 1.00 98.38 269 MET A N 1
ATOM 2092 C CA . MET A 1 269 ? 3.332 -3.183 19.205 1.00 98.38 269 MET A CA 1
ATOM 2093 C C . MET A 1 269 ? 4.664 -2.822 19.872 1.00 98.38 269 MET A C 1
ATOM 2095 O O . MET A 1 269 ? 5.729 -3.084 19.320 1.00 98.38 269 MET A O 1
ATOM 2099 N N . LYS A 1 270 ? 4.630 -2.355 21.127 1.00 98.12 270 LYS A N 1
ATOM 2100 C CA . LYS A 1 270 ? 5.843 -2.093 21.914 1.00 98.12 270 LYS A CA 1
ATOM 2101 C C . LYS A 1 270 ? 6.670 -3.357 22.178 1.00 98.12 270 LYS A C 1
ATOM 2103 O O . LYS A 1 270 ? 7.894 -3.286 22.139 1.00 98.12 270 LYS A O 1
ATOM 2108 N N . LYS A 1 271 ? 6.031 -4.500 22.458 1.00 98.06 271 LYS A N 1
ATOM 2109 C CA . LYS A 1 271 ? 6.709 -5.798 22.659 1.00 98.06 271 LYS A CA 1
ATOM 2110 C C . LYS A 1 271 ? 7.541 -6.191 21.433 1.00 98.06 271 LYS A C 1
ATOM 2112 O O . LYS A 1 271 ? 8.618 -6.754 21.600 1.00 98.06 271 LYS A O 1
ATOM 2117 N N . HIS A 1 272 ? 7.055 -5.875 20.235 1.00 97.38 272 HIS A N 1
ATOM 2118 C CA . HIS A 1 272 ? 7.733 -6.147 18.963 1.00 97.38 272 HIS A CA 1
ATOM 2119 C C . HIS A 1 272 ? 8.607 -4.995 18.457 1.00 97.38 272 HIS A C 1
ATOM 2121 O O . HIS A 1 272 ? 9.169 -5.113 17.373 1.00 97.38 272 HIS A O 1
ATOM 2127 N N . ASP A 1 273 ? 8.760 -3.913 19.230 1.00 97.06 273 ASP A N 1
ATOM 2128 C CA . ASP A 1 273 ? 9.525 -2.722 18.835 1.00 97.06 273 ASP A CA 1
ATOM 2129 C C . ASP A 1 273 ? 8.974 -2.058 17.554 1.00 97.06 273 ASP A C 1
ATOM 2131 O O . ASP A 1 273 ? 9.710 -1.714 16.632 1.00 97.06 273 ASP A O 1
ATOM 2135 N N . VAL A 1 274 ? 7.644 -1.920 17.494 1.00 97.00 274 VAL A N 1
ATOM 2136 C CA . VAL A 1 274 ? 6.898 -1.275 16.404 1.00 97.00 274 VAL A CA 1
ATOM 2137 C C . VAL A 1 274 ? 6.319 0.052 16.889 1.00 97.00 274 VAL A C 1
ATOM 2139 O O . VAL A 1 274 ? 5.609 0.114 17.898 1.00 97.00 274 VAL A O 1
ATOM 2142 N N . GLU A 1 275 ? 6.604 1.124 16.153 1.00 95.75 275 GLU A N 1
ATOM 2143 C CA . GLU A 1 275 ? 6.063 2.452 16.432 1.00 95.75 275 GLU A CA 1
ATOM 2144 C C . GLU A 1 275 ? 4.580 2.547 16.052 1.00 95.75 275 GLU A C 1
ATOM 2146 O O . GLU A 1 275 ? 4.141 2.045 15.019 1.00 95.75 275 GLU A O 1
ATOM 2151 N N . VAL A 1 276 ? 3.793 3.232 16.885 1.00 96.31 276 VAL A N 1
ATOM 2152 C CA . VAL A 1 276 ? 2.355 3.435 16.667 1.00 96.31 276 VAL A CA 1
ATOM 2153 C C . VAL A 1 276 ? 2.006 4.892 16.914 1.00 96.31 276 VAL A C 1
ATOM 2155 O O . VAL A 1 276 ? 2.340 5.449 17.961 1.00 96.31 276 VAL A O 1
ATOM 2158 N N . CYS A 1 277 ? 1.237 5.482 16.002 1.00 96.38 277 CYS A N 1
ATOM 2159 C CA . CYS A 1 277 ? 0.590 6.772 16.210 1.00 96.38 277 CYS A CA 1
ATOM 2160 C C . CYS A 1 277 ? -0.914 6.666 15.945 1.00 96.38 277 CYS A C 1
ATOM 2162 O O . CYS A 1 277 ? -1.349 6.139 14.926 1.00 96.38 277 CYS A O 1
ATOM 2164 N N . VAL A 1 278 ? -1.720 7.165 16.887 1.00 98.06 278 VAL A N 1
ATOM 2165 C CA . VAL A 1 278 ? -3.172 7.292 16.699 1.00 98.06 278 VAL A CA 1
ATOM 2166 C C . VAL A 1 278 ? -3.424 8.651 16.066 1.00 98.06 278 VAL A C 1
ATOM 2168 O O . VAL A 1 278 ? -3.327 9.678 16.740 1.00 98.06 278 VAL A O 1
ATOM 2171 N N . ILE A 1 279 ? -3.702 8.657 14.766 1.00 97.56 279 ILE A N 1
ATOM 2172 C CA . ILE A 1 279 ? -3.781 9.890 13.973 1.00 97.56 279 ILE A CA 1
ATOM 2173 C C . ILE A 1 279 ? -5.211 10.370 13.737 1.00 97.56 279 ILE A C 1
ATOM 2175 O O . ILE A 1 279 ? -5.394 11.509 13.325 1.00 97.56 279 ILE A O 1
ATOM 2179 N N . GLY A 1 280 ? -6.226 9.557 14.017 1.00 97.44 280 GLY A N 1
ATOM 2180 C CA . GLY A 1 280 ? -7.602 9.890 13.677 1.00 97.44 280 GLY A CA 1
ATOM 2181 C C . GLY A 1 280 ? -8.595 8.787 14.007 1.00 97.44 280 GLY A C 1
ATOM 2182 O O . GLY A 1 280 ? -8.236 7.794 14.638 1.00 97.44 280 GLY A O 1
ATOM 2183 N N . GLU A 1 281 ? -9.827 8.985 13.551 1.00 97.94 281 GLU A N 1
ATOM 2184 C CA . GLU A 1 281 ? -10.972 8.105 13.776 1.00 97.94 281 GLU A CA 1
ATOM 2185 C C . GLU A 1 281 ? -11.812 7.989 12.495 1.00 97.94 281 GLU A C 1
ATOM 2187 O O . GLU A 1 281 ? -12.024 8.973 11.775 1.00 97.94 281 GLU A O 1
ATOM 2192 N N . PHE A 1 282 ? -12.314 6.786 12.217 1.00 97.56 282 PHE A N 1
ATOM 2193 C CA . PHE A 1 282 ? -13.328 6.558 11.186 1.00 97.56 282 PHE A CA 1
ATOM 2194 C C . PHE A 1 282 ? -14.715 6.927 11.726 1.00 97.56 282 PHE A C 1
ATOM 2196 O O . PHE A 1 282 ? -14.984 6.777 12.916 1.00 97.56 282 PHE A O 1
ATOM 2203 N N . ASN A 1 283 ? -15.598 7.429 10.864 1.00 96.25 283 ASN A N 1
ATOM 2204 C CA . ASN A 1 283 ? -16.948 7.855 11.235 1.00 96.25 283 ASN A CA 1
ATOM 2205 C C . ASN A 1 283 ? -17.928 7.710 10.056 1.00 96.25 283 ASN A C 1
ATOM 2207 O O . ASN A 1 283 ? -17.541 7.317 8.965 1.00 96.25 283 ASN A O 1
ATOM 2211 N N . GLU A 1 284 ? -19.200 8.055 10.266 1.00 96.69 284 GLU A N 1
ATOM 2212 C CA . GLU A 1 284 ? -20.266 7.941 9.252 1.00 96.69 284 GLU A CA 1
ATOM 2213 C C . GLU A 1 284 ? -20.668 9.306 8.656 1.00 96.69 284 GLU A C 1
ATOM 2215 O O . GLU A 1 284 ? -21.791 9.510 8.193 1.00 96.69 284 GLU A O 1
ATOM 2220 N N . SER A 1 285 ? -19.778 10.305 8.712 1.00 96.81 285 SER A N 1
ATOM 2221 C CA . SER A 1 285 ? -20.109 11.675 8.286 1.00 96.81 285 SER A CA 1
ATOM 2222 C C . SER A 1 285 ? -20.241 11.849 6.767 1.00 96.81 285 SER A C 1
ATOM 2224 O O . SER A 1 285 ? -20.678 12.910 6.308 1.00 96.81 285 SER A O 1
ATOM 2226 N N . GLY A 1 286 ? -19.811 10.856 5.982 1.00 95.00 286 GLY A N 1
ATOM 2227 C CA . GLY A 1 286 ? -19.669 10.933 4.530 1.00 95.00 286 GLY A CA 1
ATOM 2228 C C . GLY A 1 286 ? -18.568 11.894 4.071 1.00 95.00 286 GLY A C 1
ATOM 2229 O O . GLY A 1 286 ? -18.576 12.327 2.917 1.00 95.00 286 GLY A O 1
ATOM 2230 N N . LYS A 1 287 ? -17.656 12.302 4.967 1.00 94.69 287 LYS A N 1
ATOM 2231 C CA . LYS A 1 287 ? -16.601 13.286 4.689 1.00 94.69 287 LYS A CA 1
ATOM 2232 C C . LYS A 1 287 ? -15.222 12.759 5.065 1.00 94.69 287 LYS A C 1
ATOM 2234 O O . LYS A 1 287 ? -15.039 12.183 6.130 1.00 94.69 287 LYS A O 1
ATOM 2239 N N . ALA A 1 288 ? -14.249 13.068 4.214 1.00 95.81 288 ALA A N 1
ATOM 2240 C CA . ALA A 1 288 ? -12.828 12.971 4.516 1.00 95.81 288 ALA A CA 1
ATOM 2241 C C . ALA A 1 288 ? -12.353 14.302 5.119 1.00 95.81 288 ALA A C 1
ATOM 2243 O O . ALA A 1 288 ? -12.298 15.316 4.417 1.00 95.81 288 ALA A O 1
ATOM 2244 N N . VAL A 1 289 ? -12.044 14.323 6.416 1.00 97.31 289 VAL A N 1
ATOM 2245 C CA . VAL A 1 289 ? -11.528 15.512 7.109 1.00 97.31 289 VAL A CA 1
ATOM 2246 C C . VAL A 1 289 ? -10.065 15.288 7.464 1.00 97.31 289 VAL A C 1
ATOM 2248 O O . VAL A 1 289 ? -9.738 14.421 8.266 1.00 97.31 289 VAL A O 1
ATOM 2251 N N . VAL A 1 290 ? -9.176 16.099 6.894 1.00 97.19 290 VAL A N 1
ATOM 2252 C CA . VAL A 1 290 ? -7.738 16.057 7.187 1.00 97.19 290 VAL A CA 1
ATOM 2253 C C . VAL A 1 290 ? -7.325 17.384 7.815 1.00 97.19 290 VAL A C 1
ATOM 2255 O O . VAL A 1 290 ? -7.381 18.436 7.179 1.00 97.19 290 VAL A O 1
ATOM 2258 N N . LYS A 1 291 ? -6.943 17.348 9.091 1.00 96.50 291 LYS A N 1
ATOM 2259 C CA . LYS A 1 291 ? -6.413 18.483 9.847 1.00 96.50 291 LYS A CA 1
ATOM 2260 C C . LYS A 1 291 ? -4.906 18.565 9.621 1.00 96.50 291 LYS A C 1
ATOM 2262 O O . LYS A 1 291 ? -4.168 17.629 9.927 1.00 96.50 291 LYS A O 1
ATOM 2267 N N . CYS A 1 292 ? -4.453 19.691 9.083 1.00 93.00 292 CYS A N 1
ATOM 2268 C CA . CYS A 1 292 ? -3.041 19.942 8.808 1.00 93.00 292 CYS A CA 1
ATOM 2269 C C . CYS A 1 292 ? -2.326 20.548 10.034 1.00 93.00 292 CYS A C 1
ATOM 2271 O O . CYS A 1 292 ? -2.964 21.252 10.827 1.00 93.00 292 CYS A O 1
ATOM 2273 N N . PRO A 1 293 ? -1.005 20.333 10.197 1.00 86.88 293 PRO A N 1
ATOM 2274 C CA . PRO A 1 293 ? -0.231 20.955 11.268 1.00 86.88 293 PRO A CA 1
ATOM 2275 C C . PRO A 1 293 ? -0.286 22.487 11.175 1.00 86.88 293 PRO A C 1
ATOM 2277 O O . PRO A 1 293 ? -0.205 23.054 10.089 1.00 86.88 293 PRO A O 1
ATOM 2280 N N . LYS A 1 294 ? -0.408 23.180 12.315 1.00 76.44 294 LYS A N 1
ATOM 2281 C CA . LYS A 1 294 ? -0.463 24.652 12.341 1.00 76.44 294 LYS A CA 1
ATOM 2282 C C . LYS A 1 294 ? 0.851 25.264 11.842 1.00 76.44 294 LYS A C 1
ATOM 2284 O O . LYS A 1 294 ? 1.920 24.867 12.293 1.00 76.44 294 LYS A O 1
ATOM 2289 N N . GLY A 1 295 ? 0.750 26.297 11.005 1.00 68.06 295 GLY A N 1
ATOM 2290 C CA . GLY A 1 295 ? 1.906 27.059 10.516 1.00 68.06 295 GLY A CA 1
ATOM 2291 C C . GLY A 1 295 ? 2.608 26.450 9.299 1.00 68.06 295 GLY A C 1
ATOM 2292 O O . GLY A 1 295 ? 3.704 26.896 8.970 1.00 68.06 295 GLY A O 1
ATOM 2293 N N . LYS A 1 296 ? 1.984 25.462 8.653 1.00 58.53 296 LYS A N 1
ATOM 2294 C CA . LYS A 1 296 ? 2.383 24.895 7.365 1.00 58.53 296 LYS A CA 1
ATOM 2295 C C . LYS A 1 296 ? 1.249 25.027 6.358 1.00 58.53 296 LYS A C 1
ATOM 2297 O O . LYS A 1 296 ? 0.078 24.988 6.803 1.00 58.53 296 LYS A O 1
#

Sequence (296 aa):
MKAIKDYFKKLNRNPYDIELESLAQTWSEHCKHNIFCSPIDEIKDGLYAHYIKRATREINSDICVSVFSDNAGGIIFNDDYLIVDKVETHNSPSALDPFGGAMTGVLGVNRDIVGFGKGAEPIMNTYYFCFAKEAKGKFYRDKERTDEILPPKYIMKEVIHGVNVAEALSGNSPSTIVQIGDPITQKKLSNAALEARDLGLYNAITDNGAGGLSSSIGEMGKDGFEVDLSKVLLKNDGMAPWEIWISESQERMTLAVPEENLPMFKQIMKKHDVEVCVIGEFNESGKAVVKCPKGK